Protein AF-A0A972AEM1-F1 (afdb_monomer)

Secondary structure (DSSP, 8-state):
-GGGTS----EEEE-S--TTHHHHHHHHHHHTT-TTSEEEE-TTTT------SSHHHHHTS--S--SGGGSEEHHHHHHHHHHH-SS-EEEEE-S-THHHHHHHHPPP-SS-SS-HHHHHHHHEEEEEEE---SS--SS---HHHHSSHHHHHHHHHHHHH--SEEEEE-HHHHTT----TTPPTT--

pLDDT: mean 92.76, std 8.04, range [49.66, 98.88]

Foldseek 3Di:
DVVVVPDDQQADEALADDFQVVLLVLLVCVVVVRNPHAYAYPNVNPLFPDDDDCSVVSSVDDGPDNGNVVHHHLLVSVLQSLLPDPAADEAEEDAFQLSVLVLQQAADDPRGNDHSQRSCVVRHAEYEYADFAPVDPPPRDDCNCVRDPSRVVSVVSCVVRVDHYYDYDYPVNVVPDDDDPPPDVPPD

Sequence (188 aa):
MRKKGLVNVLGIGINACTELSVPSLHAFLKAEGFPDIEIGIDREGTDFPGKNTYQHRLAAMEVKHKTNDECLDAVKLYRKVLSQADEKVDIAEIGFETILAGLLKSNPDEFSPLSGIELIKQKVNKLWLMAGKWDDLSTGYEYNFSANQRARVAASYVCDKWPTEITYLGFEVGEKVITGGSLLDGDI

Mean predicted aligned error: 4.38 Å

Solvent-accessible surface area (backbone atoms only — not comparable to full-atom values): 10742 Å² total; per-residue (Å²): 95,50,96,74,71,74,45,84,79,76,59,48,70,38,47,67,38,54,87,44,44,47,14,17,50,46,22,50,32,41,76,75,73,44,66,82,55,44,55,14,36,35,80,80,23,54,76,57,93,76,82,92,84,58,41,70,68,35,42,71,44,93,49,92,38,84,40,59,80,72,46,43,49,21,42,59,40,51,48,41,51,47,56,70,44,90,58,65,38,74,46,79,45,80,53,43,35,47,48,58,32,47,30,50,70,32,67,52,54,100,58,36,87,47,36,24,53,57,43,43,53,71,26,41,57,38,38,38,35,46,36,47,38,82,94,54,70,89,77,73,68,26,65,37,37,52,72,37,73,64,21,35,56,15,35,54,48,36,74,74,61,59,77,55,55,73,46,72,46,29,50,79,67,54,73,75,66,81,78,69,93,80,60,61,96,79,79,116

Nearest PDB structures (foldseek):
  3rjt-assembly1_B  TM=3.317E-01  e=2.257E+00  Alicyclobacillus acidocaldarius subsp. acidocaldarius DSM 446
  3txv-assembly1_A  TM=2.590E-01  e=1.110E+00  Sinorhizobium meliloti
  7wju-assembly1_A  TM=3.670E-01  e=1.744E+00  Sulfoacidibacillus thermotolerans
  8j3r-assembly1_A  TM=3.534E-01  e=3.782E+00  Sulfoacidibacillus thermotolerans
  8j12-assembly1_A  TM=2.532E-01  e=9.149E-01  Sulfoacidibacillus thermotolerans

Structure (mmCIF, N/CA/C/O backbone):
data_AF-A0A972AEM1-F1
#
_entry.id   AF-A0A972AEM1-F1
#
loop_
_atom_site.group_PDB
_atom_site.id
_atom_site.type_symbol
_atom_site.label_atom_id
_atom_site.label_alt_id
_atom_site.label_comp_id
_atom_site.label_asym_id
_atom_site.label_entity_id
_atom_site.label_seq_id
_atom_site.pdbx_PDB_ins_code
_atom_site.Cartn_x
_atom_site.Cartn_y
_atom_site.Cartn_z
_atom_site.occupancy
_atom_site.B_iso_or_equiv
_atom_site.auth_seq_id
_atom_site.auth_comp_id
_atom_site.auth_asym_id
_atom_site.auth_atom_id
_atom_site.pdbx_PDB_model_num
ATOM 1 N N . MET A 1 1 ? -13.888 1.114 -12.036 1.00 83.75 1 MET A N 1
ATOM 2 C CA . MET A 1 1 ? -14.690 0.782 -10.834 1.00 83.75 1 MET A CA 1
ATOM 3 C C . MET A 1 1 ? -15.234 2.031 -10.145 1.00 83.75 1 MET A C 1
ATOM 5 O O . MET A 1 1 ? -16.448 2.180 -10.105 1.00 83.75 1 MET A O 1
ATOM 9 N N . ARG A 1 2 ? -14.381 2.970 -9.704 1.00 87.88 2 ARG A N 1
ATOM 10 C CA . ARG A 1 2 ? -14.805 4.195 -8.992 1.00 87.88 2 ARG A CA 1
ATOM 11 C C . ARG A 1 2 ? -15.815 5.075 -9.741 1.00 87.88 2 ARG A C 1
ATOM 13 O O . ARG A 1 2 ? -16.870 5.354 -9.195 1.00 87.88 2 ARG A O 1
ATOM 20 N N . LYS A 1 3 ? -15.567 5.426 -11.015 1.00 86.62 3 LYS A N 1
ATOM 21 C CA . LYS A 1 3 ? -16.526 6.199 -11.850 1.00 86.62 3 LYS A CA 1
ATOM 22 C C . LYS A 1 3 ? -17.903 5.525 -11.995 1.00 86.62 3 LYS A C 1
ATOM 24 O O . LYS A 1 3 ? -18.879 6.193 -12.297 1.00 86.62 3 LYS A O 1
ATOM 29 N N . LYS A 1 4 ? -17.977 4.205 -11.779 1.00 90.56 4 LYS A N 1
ATOM 30 C CA . LYS A 1 4 ? -19.220 3.417 -11.804 1.00 90.56 4 LYS A CA 1
ATOM 31 C C . LYS A 1 4 ? -19.837 3.229 -10.405 1.00 90.56 4 LYS A C 1
ATOM 33 O O . LYS A 1 4 ? -20.773 2.455 -10.276 1.00 90.56 4 LYS A O 1
ATOM 38 N N . GLY A 1 5 ? -19.285 3.862 -9.365 1.00 90.12 5 GLY A N 1
ATOM 39 C CA . GLY A 1 5 ? -19.750 3.739 -7.977 1.00 90.12 5 GLY A CA 1
ATOM 40 C C . GLY A 1 5 ? -19.456 2.391 -7.310 1.00 90.12 5 GLY A C 1
ATOM 41 O O . GLY A 1 5 ? -19.963 2.137 -6.228 1.00 90.12 5 GLY A O 1
ATOM 42 N N . LEU A 1 6 ? -18.650 1.523 -7.934 1.00 91.56 6 LEU A N 1
ATOM 43 C CA . LEU A 1 6 ? -18.430 0.152 -7.448 1.0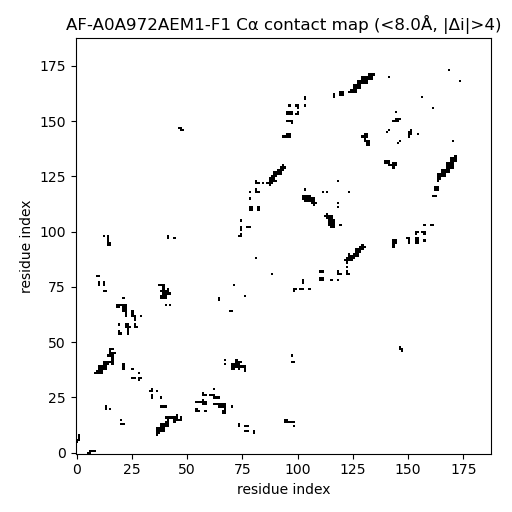0 91.56 6 LEU A CA 1
ATOM 44 C C . LEU A 1 6 ? -17.364 0.050 -6.351 1.00 91.56 6 LEU A C 1
ATOM 46 O O . LEU A 1 6 ? -17.325 -0.937 -5.630 1.00 91.56 6 LEU A O 1
ATOM 50 N N . VAL A 1 7 ? -16.458 1.027 -6.273 1.00 93.12 7 VAL A N 1
ATOM 51 C CA . VAL A 1 7 ? -15.356 1.064 -5.301 1.00 93.12 7 VAL A CA 1
ATOM 52 C C . VAL A 1 7 ? -15.118 2.508 -4.887 1.00 93.12 7 VAL A C 1
ATOM 54 O O . VAL A 1 7 ? -15.028 3.384 -5.751 1.00 93.12 7 VAL A O 1
ATOM 57 N N . ASN A 1 8 ? -14.939 2.736 -3.588 1.00 94.12 8 ASN A N 1
ATOM 58 C CA . ASN A 1 8 ? -14.423 3.985 -3.047 1.00 94.12 8 ASN A CA 1
ATOM 59 C C . ASN A 1 8 ? -12.969 3.785 -2.590 1.00 94.12 8 ASN A C 1
ATOM 61 O O . ASN A 1 8 ? -12.701 3.079 -1.628 1.00 94.12 8 ASN A O 1
ATOM 65 N N . VAL A 1 9 ? -12.028 4.403 -3.301 1.00 96.38 9 VAL A N 1
ATOM 66 C CA . VAL A 1 9 ? -10.611 4.475 -2.906 1.00 96.38 9 VAL A CA 1
ATOM 67 C C . VAL A 1 9 ? -10.462 5.525 -1.808 1.00 96.38 9 VAL A C 1
ATOM 69 O O . VAL A 1 9 ? -10.798 6.689 -2.036 1.00 96.38 9 VAL A O 1
ATOM 72 N N . LEU A 1 10 ? -9.976 5.113 -0.641 1.00 96.81 10 LEU A N 1
ATOM 73 C CA . LEU A 1 10 ? -9.841 5.986 0.529 1.00 96.81 10 LEU A CA 1
ATOM 74 C C . LEU A 1 10 ? -8.470 6.672 0.619 1.00 96.81 10 LEU A C 1
ATOM 76 O O . LEU A 1 10 ? -8.358 7.743 1.201 1.00 96.81 10 LEU A O 1
ATOM 80 N N . GLY A 1 11 ? -7.442 6.080 0.015 1.00 97.75 11 GLY A N 1
ATOM 81 C CA . GLY A 1 11 ? -6.096 6.638 -0.051 1.00 97.75 11 GLY A CA 1
ATOM 82 C C . GLY A 1 11 ? -5.176 5.759 -0.894 1.00 97.75 11 GLY A C 1
ATOM 83 O O . GLY A 1 11 ? -5.537 4.629 -1.231 1.00 97.75 11 GLY A O 1
ATOM 84 N N . ILE A 1 12 ? -4.006 6.287 -1.254 1.00 98.38 12 ILE A N 1
ATOM 85 C CA . ILE A 1 12 ? -2.983 5.579 -2.035 1.00 98.38 12 ILE A CA 1
ATOM 86 C C . ILE A 1 12 ? -1.617 5.761 -1.368 1.00 98.38 12 ILE A C 1
ATOM 88 O O . ILE A 1 12 ? -1.159 6.884 -1.162 1.00 98.38 12 ILE A O 1
ATOM 92 N N . GLY A 1 13 ? -0.962 4.643 -1.049 1.00 98.12 13 GLY A N 1
ATOM 93 C CA . GLY A 1 13 ? 0.419 4.613 -0.569 1.00 98.12 13 GLY A CA 1
ATOM 94 C C . GLY A 1 13 ? 1.404 4.337 -1.705 1.00 98.12 13 GLY A C 1
ATOM 95 O O . GLY A 1 13 ? 1.176 3.435 -2.505 1.00 98.12 13 GLY A O 1
ATOM 96 N N . ILE A 1 14 ? 2.503 5.088 -1.765 1.00 97.06 14 ILE A N 1
ATOM 97 C CA . ILE A 1 14 ? 3.594 4.890 -2.727 1.00 97.06 14 ILE A CA 1
ATOM 98 C C . ILE A 1 14 ? 4.780 4.228 -2.012 1.00 97.06 14 ILE A C 1
ATOM 100 O O . ILE A 1 14 ? 5.366 4.835 -1.115 1.00 97.06 14 ILE A O 1
ATOM 104 N N . ASN A 1 15 ? 5.142 3.006 -2.416 1.00 94.06 15 ASN A N 1
ATOM 105 C CA . ASN A 1 15 ? 6.264 2.228 -1.855 1.00 94.06 15 ASN A CA 1
ATOM 106 C C . ASN A 1 15 ? 7.566 2.310 -2.680 1.00 94.06 15 ASN A C 1
ATOM 108 O O . ASN A 1 15 ? 8.625 1.927 -2.190 1.00 94.06 15 ASN A O 1
ATOM 112 N N . ALA A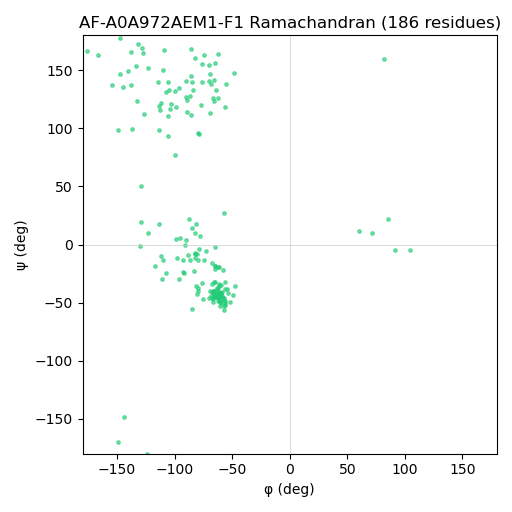 1 16 ? 7.501 2.843 -3.903 1.00 92.44 16 ALA A N 1
ATOM 113 C CA . ALA A 1 16 ? 8.648 3.108 -4.768 1.00 92.44 16 ALA A CA 1
ATOM 114 C C . ALA A 1 16 ? 8.810 4.624 -4.951 1.00 92.44 16 ALA A C 1
ATOM 116 O O . ALA A 1 16 ? 8.101 5.253 -5.737 1.00 92.44 16 ALA A O 1
ATOM 117 N N . CYS A 1 17 ? 9.713 5.216 -4.174 1.00 92.44 17 CYS A N 1
ATOM 118 C CA . CYS A 1 17 ? 9.904 6.657 -4.076 1.00 92.44 17 CYS A CA 1
ATOM 119 C C . CYS A 1 17 ? 10.918 7.169 -5.101 1.00 92.44 17 CYS A C 1
ATOM 121 O O . CYS A 1 17 ? 12.081 6.770 -5.137 1.00 92.44 17 CYS A O 1
ATOM 123 N N . THR A 1 18 ? 10.466 8.133 -5.890 1.00 91.06 18 THR A N 1
ATOM 124 C CA . THR A 1 18 ? 11.249 8.935 -6.834 1.00 91.06 18 THR A CA 1
ATOM 125 C C . THR A 1 18 ? 10.996 10.406 -6.564 1.00 91.06 18 THR A C 1
ATOM 127 O O . THR A 1 18 ? 9.981 10.750 -5.965 1.00 91.06 18 THR A O 1
ATOM 130 N N . GLU A 1 19 ? 11.839 11.290 -7.096 1.00 90.50 19 GLU A N 1
ATOM 131 C CA . GLU A 1 19 ? 11.693 12.746 -6.953 1.00 90.50 19 GLU A CA 1
ATOM 132 C C . GLU A 1 19 ? 10.271 13.271 -7.246 1.00 90.50 19 GLU A C 1
ATOM 134 O O . GLU A 1 19 ? 9.795 14.176 -6.567 1.00 90.50 19 GLU A O 1
ATOM 139 N N . LEU A 1 20 ? 9.567 12.677 -8.219 1.00 91.81 20 LEU A N 1
ATOM 140 C CA . LEU A 1 20 ? 8.277 13.166 -8.724 1.00 91.81 20 LEU A CA 1
ATOM 141 C C . LEU A 1 20 ? 7.096 12.234 -8.427 1.00 91.81 20 LE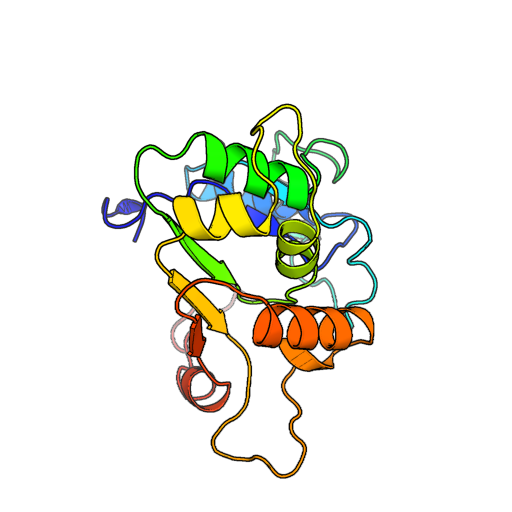U A C 1
ATOM 143 O O . LEU A 1 20 ? 6.042 12.352 -9.056 1.00 91.81 20 LEU A O 1
ATOM 147 N N . SER A 1 21 ? 7.243 11.314 -7.477 1.00 93.19 21 SER A N 1
ATOM 148 C CA . SER A 1 21 ? 6.217 10.319 -7.144 1.00 93.19 21 SER A CA 1
ATOM 149 C C . SER A 1 21 ? 4.870 10.941 -6.760 1.00 93.19 21 SER A C 1
ATOM 151 O O . SER A 1 21 ? 3.857 10.665 -7.402 1.00 93.19 21 SER A O 1
ATOM 153 N N . VAL A 1 22 ? 4.849 11.824 -5.760 1.00 95.31 22 VAL A N 1
ATOM 154 C CA . VAL A 1 22 ? 3.603 12.440 -5.276 1.00 95.31 22 VAL A CA 1
ATOM 155 C C . VAL A 1 22 ? 3.023 13.432 -6.292 1.00 95.31 22 VAL A C 1
ATOM 157 O O . VAL A 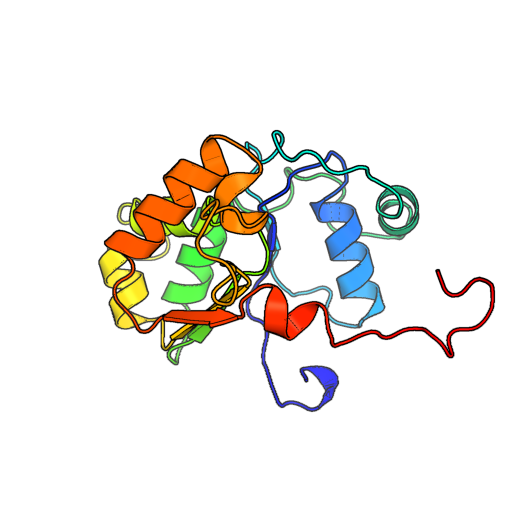1 22 ? 1.828 13.321 -6.582 1.00 95.31 22 VAL A O 1
ATOM 160 N N . PRO A 1 23 ? 3.812 14.347 -6.898 1.00 94.75 23 PRO A N 1
ATOM 161 C CA . PRO A 1 23 ? 3.295 15.244 -7.930 1.00 94.75 23 PRO A CA 1
ATOM 162 C C . PRO A 1 23 ? 2.688 14.497 -9.120 1.00 94.75 23 PRO A C 1
ATOM 164 O O . PRO A 1 23 ? 1.577 14.813 -9.544 1.00 94.75 23 PRO A O 1
ATOM 167 N N . SER A 1 24 ? 3.373 13.472 -9.640 1.00 94.19 24 SER A N 1
ATOM 168 C CA . SER A 1 24 ? 2.885 12.724 -10.806 1.00 94.19 24 SER A CA 1
ATOM 169 C C . SER A 1 24 ? 1.607 11.937 -10.508 1.00 94.19 24 SER A C 1
ATOM 171 O O . SER A 1 24 ? 0.679 11.969 -11.319 1.00 94.19 24 SER A O 1
ATOM 173 N N . LEU A 1 25 ? 1.506 11.300 -9.334 1.00 94.75 25 LEU A N 1
ATOM 174 C CA . LEU A 1 25 ? 0.275 10.628 -8.920 1.00 94.75 25 LEU A CA 1
ATOM 175 C C . LEU A 1 25 ? -0.869 11.631 -8.732 1.00 94.75 25 LEU A C 1
ATOM 177 O O . LEU A 1 25 ? -1.972 11.397 -9.221 1.00 94.75 25 LEU A O 1
ATOM 181 N N . HIS A 1 26 ? -0.621 12.767 -8.076 1.00 95.62 26 HIS A N 1
ATOM 182 C CA . HIS A 1 26 ? -1.651 13.788 -7.891 1.00 95.62 26 HIS A CA 1
ATOM 183 C C . HIS A 1 26 ? -2.134 14.369 -9.232 1.00 95.62 26 HIS A C 1
ATOM 185 O O . HIS A 1 26 ? -3.335 14.573 -9.410 1.00 95.62 26 HIS A O 1
ATOM 191 N N . ALA A 1 27 ? -1.233 14.609 -10.193 1.00 94.69 27 ALA A N 1
ATOM 192 C CA . ALA A 1 27 ? -1.602 15.044 -11.544 1.00 94.69 27 ALA A CA 1
ATOM 193 C C . ALA A 1 27 ? -2.556 14.050 -12.215 1.00 94.69 27 ALA A C 1
ATOM 195 O O . ALA A 1 27 ? -3.602 14.450 -12.731 1.00 94.69 27 ALA A O 1
ATOM 196 N N . PHE A 1 28 ? -2.221 12.758 -12.152 1.00 93.81 28 PHE A N 1
ATOM 197 C CA . PHE A 1 28 ? -3.058 11.689 -12.687 1.00 93.81 28 PHE A CA 1
ATOM 198 C C . PHE A 1 28 ? -4.433 11.649 -12.006 1.00 93.81 28 PHE A C 1
ATOM 200 O O . PHE A 1 28 ? -5.462 11.663 -12.679 1.00 93.81 28 PHE A O 1
ATOM 207 N N . LEU A 1 29 ? -4.470 11.683 -10.672 1.00 94.69 29 LEU A N 1
ATOM 208 C CA . LEU A 1 29 ? -5.721 11.680 -9.912 1.00 94.69 29 LEU A CA 1
ATOM 209 C C . LEU A 1 29 ? -6.602 12.890 -10.242 1.00 94.69 29 LEU A C 1
ATOM 211 O O . LEU A 1 29 ? -7.807 12.731 -10.435 1.00 94.69 29 LEU A O 1
ATOM 215 N N . LYS A 1 30 ? -6.014 14.085 -10.371 1.00 94.31 30 LYS A N 1
ATOM 216 C CA . LYS A 1 30 ? -6.733 15.295 -10.794 1.00 94.31 30 LYS A CA 1
ATOM 217 C C . LYS A 1 30 ? -7.300 15.144 -12.207 1.00 94.31 30 LYS A C 1
ATOM 219 O O . LYS A 1 30 ? -8.472 15.456 -12.406 1.00 94.31 30 LYS A O 1
ATOM 224 N N . ALA A 1 31 ? -6.511 14.643 -13.160 1.00 92.31 31 ALA A N 1
ATOM 225 C CA . ALA A 1 31 ? -6.962 14.407 -14.534 1.00 92.31 31 ALA A CA 1
ATOM 226 C C . ALA A 1 31 ? -8.121 13.394 -14.603 1.00 92.31 31 ALA A C 1
ATOM 228 O O . ALA A 1 31 ? -9.050 13.560 -15.391 1.00 92.31 31 ALA A O 1
ATOM 229 N N . GLU A 1 32 ? -8.120 12.397 -13.717 1.00 92.38 32 GLU A N 1
ATOM 230 C CA . GLU A 1 32 ? -9.193 11.406 -13.603 1.00 92.38 32 GLU A CA 1
ATOM 231 C C . GLU A 1 32 ? -10.443 11.902 -12.851 1.00 92.38 32 GLU A C 1
ATOM 233 O O . GLU A 1 32 ? -11.446 11.181 -12.794 1.00 92.38 32 GLU A O 1
ATOM 238 N N . GLY A 1 33 ? -10.413 13.129 -12.316 1.00 93.44 33 GLY A N 1
ATOM 239 C CA . GLY A 1 33 ? -11.516 13.743 -11.572 1.00 93.44 33 GLY A CA 1
ATOM 240 C C . GLY A 1 33 ? -11.554 13.384 -10.083 1.00 93.44 33 GLY A C 1
ATOM 241 O O . GLY A 1 33 ? -12.610 13.481 -9.462 1.00 93.44 33 GLY A O 1
ATOM 242 N N . PHE A 1 34 ? -10.427 12.959 -9.504 1.00 94.62 34 PHE A N 1
ATOM 243 C CA . PHE A 1 34 ? -10.309 12.522 -8.107 1.00 94.62 34 PHE A CA 1
ATOM 244 C C . PHE A 1 34 ? -9.163 13.208 -7.333 1.00 94.62 34 PHE A C 1
ATOM 246 O O . PHE A 1 34 ? -8.377 12.517 -6.683 1.00 94.62 34 PHE A O 1
ATOM 253 N N . PRO A 1 35 ? -9.048 14.550 -7.361 1.00 94.50 35 PRO A N 1
ATOM 254 C CA . PRO A 1 35 ? -7.925 15.266 -6.743 1.00 94.50 35 PRO A CA 1
ATOM 255 C C . PRO A 1 35 ? -7.859 15.132 -5.212 1.00 94.50 35 PRO A C 1
ATOM 257 O O . PRO A 1 35 ? -6.814 15.387 -4.624 1.00 94.50 35 PRO A O 1
ATOM 260 N N . ASP A 1 36 ? -8.958 14.736 -4.567 1.00 94.38 36 ASP A N 1
ATOM 261 C CA . ASP A 1 36 ? -9.072 14.680 -3.106 1.00 94.38 36 ASP A CA 1
ATOM 262 C C . ASP A 1 36 ? -8.669 13.326 -2.500 1.00 94.38 36 ASP A C 1
ATOM 264 O O . ASP A 1 36 ? -8.730 13.159 -1.283 1.00 94.38 36 ASP A O 1
ATOM 268 N N . ILE A 1 37 ? -8.272 12.342 -3.318 1.00 95.88 37 ILE A N 1
ATOM 269 C CA . ILE A 1 37 ? -7.760 11.068 -2.796 1.00 95.88 37 ILE A CA 1
ATOM 270 C C . ILE A 1 37 ? -6.438 11.330 -2.073 1.00 95.88 37 ILE A C 1
ATOM 272 O O . ILE A 1 37 ? -5.488 11.850 -2.658 1.00 95.88 37 ILE A O 1
ATOM 276 N N . GLU A 1 38 ? -6.377 10.942 -0.800 1.00 96.56 38 GLU A N 1
ATOM 277 C CA . GLU A 1 38 ? -5.190 11.152 0.021 1.00 96.56 38 GLU A CA 1
ATOM 278 C C . GLU A 1 38 ? -4.018 10.289 -0.456 1.00 96.56 38 GLU A C 1
ATOM 280 O O . GLU A 1 38 ? -4.173 9.107 -0.775 1.00 96.56 38 GLU A O 1
ATOM 285 N N . ILE A 1 39 ? -2.828 10.888 -0.477 1.00 98.00 39 ILE A N 1
ATOM 286 C CA . ILE A 1 39 ? -1.581 10.238 -0.879 1.00 98.00 39 ILE A CA 1
ATOM 287 C C . ILE A 1 39 ? -0.654 10.155 0.332 1.00 98.00 39 ILE A C 1
ATOM 289 O O . ILE A 1 39 ? -0.550 11.096 1.125 1.00 98.00 39 ILE A O 1
ATOM 293 N N . GLY A 1 40 ? 0.035 9.028 0.454 1.00 98.31 40 GLY A N 1
ATOM 294 C CA . GLY A 1 40 ? 1.112 8.816 1.405 1.00 98.31 40 GLY A CA 1
ATOM 295 C C . GLY A 1 40 ? 2.296 8.170 0.702 1.00 98.31 40 GLY A C 1
ATOM 296 O O . GLY A 1 40 ? 2.124 7.483 -0.305 1.00 98.31 40 GLY A O 1
ATOM 297 N N . ILE A 1 41 ? 3.502 8.384 1.214 1.00 97.88 41 ILE A N 1
ATOM 298 C CA . ILE A 1 41 ? 4.725 7.867 0.587 1.00 97.88 41 ILE A CA 1
ATOM 299 C C . ILE A 1 41 ? 5.701 7.299 1.618 1.00 97.88 41 ILE A C 1
ATOM 301 O O . ILE A 1 41 ? 5.913 7.895 2.676 1.00 97.88 41 ILE A O 1
ATOM 305 N N . ASP A 1 42 ? 6.301 6.151 1.296 1.00 97.31 42 ASP A N 1
ATOM 306 C CA . ASP A 1 42 ? 7.519 5.657 1.943 1.00 97.31 42 ASP A CA 1
ATOM 307 C C . ASP A 1 42 ? 8.714 6.392 1.326 1.00 97.31 42 ASP A C 1
ATOM 309 O O . ASP A 1 42 ? 9.216 6.016 0.266 1.00 97.31 42 ASP A O 1
ATOM 313 N N . ARG A 1 43 ? 9.169 7.469 1.976 1.00 95.38 43 ARG A N 1
ATOM 314 C CA . ARG A 1 43 ? 10.284 8.294 1.473 1.00 95.38 43 ARG A CA 1
ATOM 315 C C . ARG A 1 43 ? 11.612 7.539 1.429 1.00 95.38 43 ARG A C 1
ATOM 317 O O . ARG A 1 43 ? 12.496 7.934 0.675 1.00 95.38 43 ARG A O 1
ATOM 324 N N . GLU A 1 44 ? 11.746 6.460 2.196 1.00 94.25 44 GLU A N 1
ATOM 325 C CA . GLU A 1 44 ? 12.936 5.608 2.196 1.00 94.25 44 GLU A CA 1
ATOM 326 C C . GLU A 1 44 ? 12.912 4.580 1.050 1.00 94.25 44 GLU A C 1
ATOM 328 O O . GLU A 1 44 ? 13.947 3.992 0.745 1.00 94.25 44 GLU A O 1
ATOM 333 N N . GLY A 1 45 ? 11.762 4.412 0.375 1.00 92.94 45 GLY A N 1
ATOM 334 C CA . GLY A 1 45 ? 11.470 3.587 -0.814 1.00 92.94 45 GLY A CA 1
ATOM 335 C C . GLY A 1 45 ? 12.296 3.842 -2.077 1.00 92.94 45 GLY A C 1
ATOM 336 O O . GLY A 1 45 ? 11.788 3.646 -3.174 1.00 92.94 45 GLY A O 1
ATOM 337 N N . THR A 1 46 ? 13.528 4.327 -1.964 1.00 91.75 46 THR A N 1
ATOM 338 C CA . THR A 1 46 ? 14.369 4.765 -3.094 1.00 91.75 46 THR A CA 1
ATOM 339 C C . THR A 1 46 ? 15.210 3.645 -3.710 1.00 91.75 46 THR A C 1
ATOM 341 O O . THR A 1 46 ? 15.797 3.826 -4.772 1.00 91.75 46 THR A O 1
ATOM 344 N N . ASP A 1 47 ? 15.253 2.471 -3.078 1.00 87.31 47 ASP A N 1
ATOM 345 C CA . ASP A 1 47 ? 16.060 1.315 -3.474 1.00 87.31 47 ASP A CA 1
ATOM 346 C C . ASP A 1 47 ? 15.366 0.391 -4.492 1.00 87.31 47 ASP A C 1
ATOM 348 O O . ASP A 1 47 ? 15.707 -0.791 -4.614 1.00 87.31 47 ASP A O 1
ATOM 352 N N . PHE A 1 48 ? 14.381 0.907 -5.232 1.00 83.00 48 PHE A N 1
ATOM 353 C CA . PHE A 1 48 ? 13.714 0.151 -6.287 1.00 83.00 48 PHE A CA 1
ATOM 354 C C . PHE A 1 48 ? 14.488 0.239 -7.620 1.00 83.00 48 PHE A C 1
ATOM 356 O O . PHE A 1 48 ? 14.977 1.306 -7.988 1.00 83.00 48 PHE A O 1
ATOM 363 N N . PRO A 1 49 ? 14.593 -0.856 -8.392 1.00 70.50 49 PRO A N 1
ATOM 364 C CA . PRO A 1 49 ? 15.468 -0.923 -9.570 1.00 70.50 49 PRO A CA 1
ATOM 365 C C . PRO A 1 49 ? 14.871 -0.321 -10.863 1.00 70.50 49 PRO A C 1
ATOM 367 O O . PRO A 1 49 ? 15.422 -0.519 -11.948 1.00 70.50 49 PRO A O 1
ATOM 370 N N . GLY A 1 50 ? 13.734 0.378 -10.788 1.00 70.19 50 GLY A N 1
ATOM 371 C CA . GLY A 1 50 ? 12.988 0.857 -11.957 1.00 70.19 50 GLY A CA 1
ATOM 372 C C . GLY A 1 50 ? 13.523 2.163 -12.561 1.00 70.19 50 GLY A C 1
ATOM 373 O O . GLY A 1 50 ? 14.234 2.931 -11.918 1.00 70.19 50 GLY A O 1
ATOM 374 N N . LYS A 1 51 ? 13.157 2.432 -13.822 1.00 67.25 51 LYS A N 1
ATOM 375 C CA . LYS A 1 51 ? 13.473 3.688 -14.528 1.00 67.25 51 LYS A CA 1
ATOM 376 C C . LYS A 1 51 ? 12.231 4.569 -14.648 1.00 67.25 51 LYS A C 1
ATOM 378 O O . LYS A 1 51 ? 11.158 4.082 -14.989 1.00 67.25 5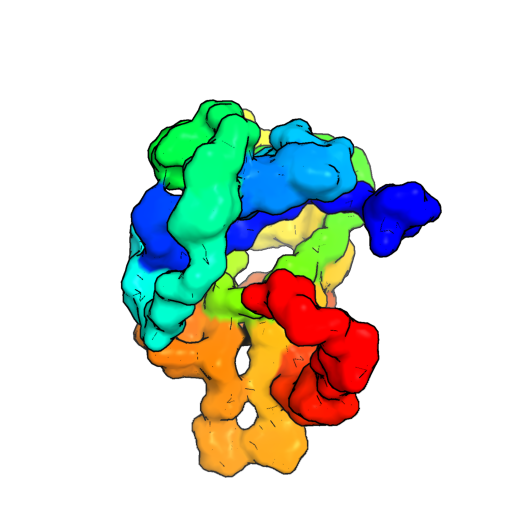1 LYS A O 1
ATOM 383 N N . ASN A 1 52 ? 12.402 5.875 -14.465 1.00 67.38 52 ASN A N 1
ATOM 384 C CA . ASN A 1 52 ? 11.321 6.854 -14.583 1.00 67.38 52 ASN A CA 1
ATOM 385 C C . ASN A 1 52 ? 11.148 7.286 -16.038 1.00 67.38 52 ASN A C 1
ATOM 387 O O . ASN A 1 52 ? 12.009 7.975 -16.579 1.00 67.38 52 ASN A O 1
ATOM 391 N N . THR A 1 53 ? 10.039 6.909 -16.675 1.00 70.50 53 THR A N 1
ATOM 392 C CA . THR A 1 53 ? 9.788 7.260 -18.086 1.00 70.50 53 THR A CA 1
ATOM 393 C C . THR A 1 53 ? 8.651 8.264 -18.276 1.00 70.50 53 THR A C 1
ATOM 395 O O . THR A 1 53 ? 8.717 9.076 -19.194 1.00 70.50 53 THR A O 1
ATOM 398 N N . TYR A 1 54 ? 7.647 8.284 -17.392 1.00 77.00 54 TYR A N 1
ATOM 399 C CA . TYR A 1 54 ? 6.433 9.101 -17.573 1.00 77.00 54 TYR A CA 1
ATOM 400 C C . TYR A 1 54 ? 6.210 10.180 -16.501 1.00 77.00 54 TYR A C 1
ATOM 402 O O . TYR A 1 54 ? 5.483 11.146 -16.738 1.00 77.00 54 TYR A O 1
ATOM 410 N N . GLN A 1 55 ? 6.851 10.070 -15.333 1.00 82.44 55 GLN A N 1
ATOM 411 C CA . GLN A 1 55 ? 6.574 10.952 -14.191 1.00 82.44 55 GLN A CA 1
ATOM 412 C C . GLN A 1 55 ? 6.859 12.431 -14.480 1.00 82.44 55 GLN A C 1
ATOM 414 O O . GLN A 1 55 ? 6.094 13.282 -14.043 1.00 82.44 55 GLN A O 1
ATOM 419 N N . HIS A 1 56 ? 7.898 12.745 -15.264 1.00 83.25 56 HIS A N 1
ATOM 420 C CA . HIS A 1 56 ? 8.213 14.128 -15.642 1.00 83.25 56 HIS A CA 1
ATOM 421 C C . HIS A 1 56 ? 7.095 14.791 -16.459 1.00 83.25 56 HIS A C 1
ATOM 423 O O . HIS A 1 56 ? 6.816 15.969 -16.256 1.00 83.25 56 HIS A O 1
ATOM 429 N N . ARG A 1 57 ? 6.430 14.044 -17.355 1.00 85.12 57 ARG A N 1
ATOM 430 C CA . ARG A 1 57 ? 5.313 14.575 -18.157 1.00 85.12 57 ARG A CA 1
ATOM 431 C C . ARG A 1 57 ? 4.103 14.877 -17.276 1.00 85.12 57 ARG A C 1
ATOM 433 O O . ARG A 1 57 ? 3.515 15.945 -17.398 1.00 85.12 57 ARG A O 1
ATOM 440 N N . LEU A 1 58 ? 3.769 13.963 -16.365 1.00 84.06 58 LEU A N 1
ATOM 441 C CA . LEU A 1 58 ? 2.654 14.142 -15.432 1.00 84.06 58 LEU A CA 1
ATOM 442 C C . LEU A 1 58 ? 2.921 15.266 -14.426 1.00 84.06 58 LEU A C 1
ATOM 444 O O . LEU A 1 58 ? 2.068 16.119 -14.215 1.00 84.06 58 LEU A O 1
ATOM 448 N N . ALA A 1 59 ? 4.115 15.309 -13.835 1.00 82.56 59 ALA A N 1
ATOM 449 C CA . ALA A 1 59 ? 4.471 16.311 -12.833 1.00 82.56 59 ALA A CA 1
ATOM 450 C C . ALA A 1 59 ? 4.578 17.741 -13.397 1.00 82.56 59 ALA A C 1
ATOM 452 O O . ALA A 1 59 ? 4.555 18.694 -12.626 1.00 82.56 59 ALA A O 1
ATOM 453 N N . ALA A 1 60 ? 4.674 17.905 -14.722 1.00 85.75 60 ALA A N 1
ATOM 454 C CA . ALA A 1 60 ? 4.608 19.212 -15.377 1.00 85.75 60 ALA A CA 1
ATOM 455 C C . ALA A 1 60 ? 3.180 19.797 -15.433 1.00 85.75 60 ALA A C 1
ATOM 457 O O . ALA A 1 60 ? 3.012 20.976 -15.744 1.00 85.75 60 ALA A O 1
ATOM 458 N N . MET A 1 61 ? 2.149 18.992 -15.153 1.00 85.94 61 MET A N 1
ATOM 459 C CA . MET A 1 61 ? 0.761 19.452 -15.072 1.00 85.94 61 MET A CA 1
ATOM 460 C C . MET A 1 61 ? 0.510 20.234 -13.774 1.00 85.94 61 MET A C 1
ATOM 462 O O . MET A 1 61 ? 1.259 20.142 -12.804 1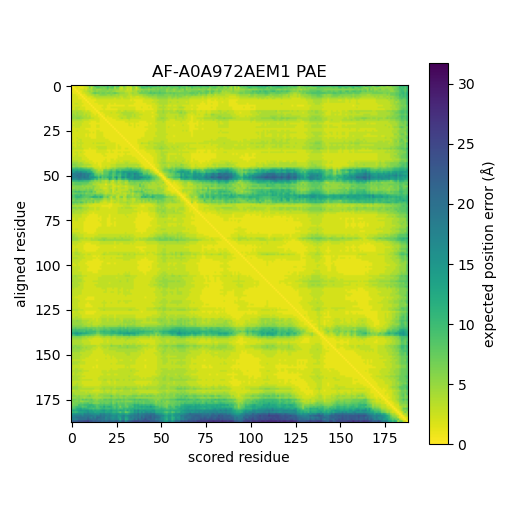.00 85.94 61 MET A O 1
ATOM 466 N N . GLU A 1 62 ? -0.581 21.001 -13.722 1.00 85.94 62 GLU A N 1
ATOM 467 C CA . GLU A 1 62 ? -0.936 21.756 -12.519 1.00 85.94 62 GLU A CA 1
ATOM 468 C C . GLU A 1 62 ? -1.365 20.821 -11.377 1.00 85.94 62 GLU A C 1
ATOM 470 O O . GLU A 1 62 ? -2.441 20.210 -11.415 1.00 85.94 62 GLU A O 1
ATOM 475 N N . VAL A 1 63 ? -0.558 20.786 -10.320 1.00 85.12 63 VAL A N 1
ATOM 476 C CA . VAL A 1 63 ? -0.735 19.929 -9.145 1.00 85.12 63 VAL A CA 1
ATOM 477 C C . VAL A 1 63 ? -0.815 20.735 -7.852 1.00 85.12 63 VAL A C 1
ATOM 479 O O . VAL A 1 63 ? -0.238 21.814 -7.735 1.00 85.12 63 VAL A O 1
ATOM 482 N N . LYS A 1 64 ? -1.528 20.184 -6.863 1.00 84.38 64 LYS A N 1
ATOM 483 C CA . LYS A 1 64 ? -1.569 20.701 -5.491 1.00 84.38 64 LYS A CA 1
ATOM 484 C C . LYS A 1 64 ? -0.274 20.364 -4.757 1.00 84.38 64 LYS A C 1
ATOM 486 O O . LYS A 1 64 ? 0.299 21.245 -4.133 1.00 84.38 64 LYS A O 1
ATOM 491 N N . HIS A 1 65 ? 0.162 19.107 -4.866 1.00 83.56 65 HIS A N 1
ATOM 492 C CA . HIS A 1 65 ? 1.405 18.616 -4.279 1.00 83.56 65 HIS A CA 1
ATOM 493 C C . HIS A 1 65 ? 2.563 18.808 -5.258 1.00 83.56 65 HIS A C 1
ATOM 495 O O . HIS A 1 65 ? 2.585 18.185 -6.319 1.00 83.56 65 HIS A O 1
ATOM 501 N N . LYS A 1 66 ? 3.513 19.673 -4.908 1.00 87.06 66 LYS A N 1
ATOM 502 C CA . LYS A 1 66 ? 4.687 20.017 -5.722 1.00 87.06 66 LYS A CA 1
ATOM 503 C C . LYS A 1 66 ? 5.903 19.161 -5.398 1.00 87.06 66 LYS A C 1
ATOM 505 O O . LYS A 1 66 ? 6.771 19.003 -6.250 1.00 87.06 66 LYS A O 1
ATOM 510 N N . THR A 1 67 ? 5.961 18.601 -4.192 1.00 92.06 67 THR A N 1
ATOM 511 C CA . THR A 1 67 ? 7.050 17.727 -3.743 1.00 92.06 67 THR A CA 1
ATOM 512 C C . THR A 1 67 ? 6.497 16.536 -2.962 1.00 92.06 67 THR A C 1
ATOM 514 O O . THR A 1 67 ? 5.343 16.535 -2.525 1.00 92.06 67 THR A O 1
ATOM 517 N N . ASN A 1 68 ? 7.333 15.519 -2.748 1.00 93.38 68 ASN A N 1
ATOM 518 C CA . ASN A 1 68 ? 6.972 14.370 -1.914 1.00 93.38 68 ASN A CA 1
ATOM 519 C C . ASN A 1 68 ? 6.755 14.731 -0.433 1.00 93.38 68 ASN A C 1
ATOM 521 O O . ASN A 1 68 ? 6.112 13.978 0.298 1.00 93.38 68 ASN A O 1
ATOM 525 N N . ASP A 1 69 ? 7.254 15.879 0.024 1.00 94.00 69 ASP A N 1
ATOM 526 C CA . ASP A 1 69 ? 7.139 16.316 1.421 1.00 94.00 69 ASP A CA 1
ATOM 527 C C . ASP A 1 69 ? 5.775 16.919 1.753 1.00 94.00 69 ASP A C 1
ATOM 529 O O . ASP A 1 69 ? 5.405 17.024 2.918 1.00 94.00 69 ASP A O 1
ATOM 533 N N . GLU A 1 70 ? 4.976 17.238 0.737 1.00 94.31 70 GLU A N 1
ATOM 534 C CA . GLU A 1 70 ? 3.649 17.830 0.905 1.00 94.31 70 GLU A CA 1
ATOM 535 C C . GLU A 1 70 ? 2.538 16.786 1.133 1.00 94.31 70 GLU A C 1
ATOM 537 O O . GLU A 1 70 ? 1.356 17.114 1.031 1.00 94.31 70 GLU A O 1
ATOM 542 N N . CYS A 1 71 ? 2.888 15.532 1.438 1.00 95.00 71 CYS A N 1
ATOM 543 C CA . CYS A 1 71 ? 1.944 14.458 1.756 1.00 95.00 71 CYS A CA 1
ATOM 544 C C . CYS A 1 71 ? 2.344 13.686 3.026 1.00 95.00 71 CYS A C 1
ATOM 546 O O . CYS A 1 71 ? 3.421 13.892 3.593 1.00 95.00 71 CYS A O 1
ATOM 548 N N . LEU A 1 72 ? 1.476 12.789 3.494 1.00 96.62 72 LEU A N 1
ATOM 549 C CA . LEU A 1 72 ? 1.751 12.006 4.696 1.00 96.62 72 LEU A CA 1
ATOM 550 C C . LEU A 1 72 ? 2.863 10.974 4.460 1.00 96.62 72 LEU A C 1
ATOM 552 O O . LEU A 1 72 ? 3.093 10.492 3.353 1.00 96.62 72 LEU A O 1
ATOM 556 N N . ASP A 1 73 ? 3.540 10.594 5.539 1.00 98.12 73 ASP A N 1
ATOM 557 C CA . ASP A 1 73 ? 4.166 9.275 5.586 1.00 98.12 73 ASP A CA 1
ATOM 558 C C . ASP A 1 73 ? 3.106 8.191 5.307 1.00 98.12 73 ASP A C 1
ATOM 560 O O . ASP A 1 73 ? 1.972 8.284 5.789 1.00 98.12 73 ASP A O 1
ATOM 564 N N . ALA A 1 74 ? 3.451 7.181 4.509 1.00 98.31 74 ALA A N 1
ATOM 565 C CA . ALA A 1 74 ? 2.476 6.177 4.100 1.00 98.31 74 ALA A CA 1
ATOM 566 C C . ALA A 1 74 ? 1.924 5.359 5.278 1.00 98.31 74 ALA A C 1
ATOM 568 O O . ALA A 1 74 ? 0.726 5.082 5.302 1.00 98.31 74 ALA A O 1
ATOM 569 N N . VAL A 1 75 ? 2.733 5.022 6.289 1.00 98.69 75 VAL A N 1
ATOM 570 C CA . VAL A 1 75 ? 2.228 4.306 7.474 1.00 98.69 75 VAL A CA 1
ATOM 571 C C . VAL A 1 75 ? 1.220 5.180 8.217 1.00 98.69 75 VAL A C 1
ATOM 573 O O . VAL A 1 75 ? 0.141 4.698 8.570 1.00 98.69 75 VAL A O 1
ATOM 576 N N . LYS A 1 76 ? 1.510 6.479 8.378 1.00 98.62 76 LYS A N 1
ATOM 577 C CA . LYS A 1 76 ? 0.548 7.438 8.950 1.00 98.62 76 LYS A CA 1
ATOM 578 C C . LYS A 1 76 ? -0.742 7.541 8.135 1.00 98.62 76 LYS A C 1
ATOM 580 O O . LYS A 1 76 ? -1.818 7.563 8.731 1.00 98.62 76 LYS A O 1
ATOM 585 N N . LEU A 1 77 ? -0.656 7.566 6.800 1.00 98.69 77 LEU A N 1
ATOM 586 C CA . LEU A 1 77 ? -1.842 7.553 5.936 1.00 98.69 77 LEU A CA 1
ATOM 587 C C . LEU A 1 77 ? -2.707 6.320 6.220 1.00 98.69 77 LEU A C 1
ATOM 589 O O . LEU A 1 77 ? -3.900 6.462 6.478 1.00 98.69 77 LEU A O 1
ATOM 593 N N . TYR A 1 78 ? -2.119 5.120 6.194 1.00 98.69 78 TYR A N 1
ATOM 594 C CA . TYR A 1 78 ? -2.866 3.884 6.433 1.00 98.69 78 TYR A CA 1
ATOM 595 C C . TYR A 1 78 ? -3.515 3.878 7.818 1.00 98.69 78 TYR A C 1
ATOM 597 O O . TYR A 1 78 ? -4.686 3.523 7.941 1.00 98.69 78 TYR A O 1
ATOM 605 N N . ARG A 1 79 ? -2.797 4.317 8.860 1.00 98.81 79 ARG A N 1
ATOM 606 C CA . ARG A 1 79 ? -3.358 4.409 10.215 1.00 98.81 79 ARG A CA 1
ATOM 607 C C . ARG A 1 79 ? -4.550 5.362 10.287 1.00 98.81 79 ARG A C 1
ATOM 609 O O . ARG A 1 79 ? -5.581 4.978 10.838 1.00 98.81 79 ARG A O 1
ATOM 616 N N . LYS A 1 80 ? -4.441 6.547 9.677 1.00 98.75 80 LYS A N 1
ATOM 617 C CA . LYS A 1 80 ? -5.529 7.532 9.580 1.00 98.75 80 LYS A CA 1
ATOM 618 C C . LYS A 1 80 ? -6.744 6.984 8.834 1.00 98.75 80 LYS A C 1
ATOM 620 O O . LYS A 1 80 ? -7.856 7.032 9.352 1.00 98.75 80 LYS A O 1
ATOM 625 N N . VAL A 1 81 ? -6.537 6.454 7.630 1.00 98.31 81 VAL A N 1
ATOM 626 C CA . VAL A 1 81 ? -7.623 5.952 6.775 1.00 98.31 81 VAL A CA 1
ATOM 627 C C . VAL A 1 81 ? -8.348 4.788 7.448 1.00 98.31 81 VAL A C 1
ATOM 629 O O . VAL A 1 81 ? -9.576 4.773 7.493 1.00 98.31 81 VAL A O 1
ATOM 632 N N . LEU A 1 82 ? -7.608 3.834 8.019 1.00 98.56 82 LEU A N 1
ATOM 633 C CA . LEU A 1 82 ? -8.203 2.687 8.702 1.00 98.56 82 LEU A CA 1
ATOM 634 C C . LEU A 1 82 ? -8.955 3.095 9.970 1.00 98.56 82 LEU A C 1
ATOM 636 O O . LEU A 1 82 ? -10.024 2.548 10.242 1.00 98.56 82 LEU A O 1
ATOM 640 N N . SER A 1 83 ? -8.430 4.040 10.756 1.00 98.50 83 SER A N 1
ATOM 641 C CA . SER A 1 83 ? -9.102 4.455 11.990 1.00 98.50 83 SER A CA 1
ATOM 642 C C . SER A 1 83 ? -10.425 5.175 11.722 1.00 98.50 83 SER A C 1
ATOM 644 O O . SER A 1 83 ? -11.379 4.977 12.476 1.00 98.50 83 SER A O 1
ATOM 646 N N . GLN A 1 84 ? -10.496 5.933 10.625 1.00 97.81 84 GLN A N 1
ATOM 647 C CA . GLN A 1 84 ? -11.669 6.706 10.212 1.00 97.81 84 GLN A CA 1
ATOM 648 C C . GLN A 1 84 ? -12.679 5.910 9.374 1.00 97.81 84 GLN A C 1
ATOM 650 O O . GLN A 1 84 ? -13.797 6.377 9.191 1.00 97.81 84 GLN A O 1
ATOM 655 N N . ALA A 1 85 ? -12.318 4.729 8.866 1.00 97.31 85 ALA A N 1
ATOM 656 C CA . ALA A 1 85 ? -13.227 3.915 8.066 1.00 97.31 85 ALA A CA 1
ATOM 657 C C . ALA A 1 85 ? -14.409 3.397 8.907 1.00 97.31 85 ALA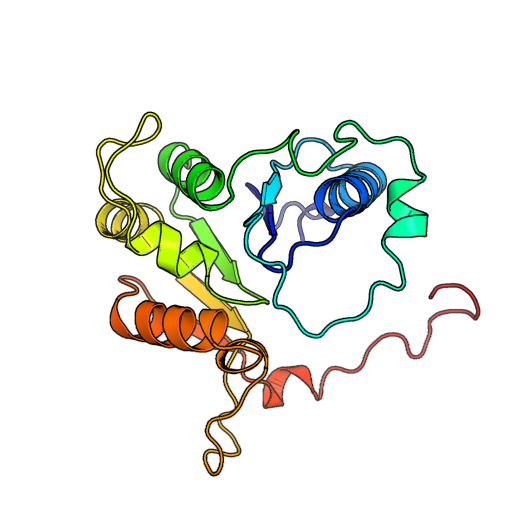 A C 1
ATOM 659 O O . ALA A 1 85 ? -14.205 2.753 9.944 1.00 97.31 85 ALA A O 1
ATOM 660 N N . ASP A 1 86 ? -15.636 3.646 8.442 1.00 94.94 86 ASP A N 1
ATOM 661 C CA . ASP A 1 86 ? -16.867 3.171 9.090 1.00 94.94 86 ASP A CA 1
ATOM 662 C C . ASP A 1 86 ? -17.024 1.648 8.973 1.00 94.94 86 ASP A C 1
ATOM 664 O O . ASP A 1 86 ? -17.387 0.966 9.933 1.00 94.94 86 ASP A O 1
ATOM 668 N N . GLU A 1 87 ? -16.685 1.106 7.804 1.00 95.88 87 GLU A N 1
ATOM 669 C CA . GLU A 1 87 ? -16.724 -0.322 7.496 1.00 95.88 87 GLU A CA 1
ATOM 670 C C . GLU A 1 87 ? -15.311 -0.899 7.371 1.00 95.88 87 GLU A C 1
ATOM 672 O O . GLU A 1 87 ? -14.315 -0.173 7.288 1.00 95.88 87 GLU A O 1
ATOM 677 N N . LYS A 1 88 ? -15.210 -2.233 7.354 1.00 98.06 88 LYS A N 1
ATOM 678 C CA . LYS A 1 88 ? -13.938 -2.876 7.032 1.00 98.06 88 LYS A CA 1
ATOM 679 C C . LYS A 1 88 ? -13.557 -2.591 5.581 1.00 98.06 88 LYS A C 1
ATOM 681 O O . LYS A 1 88 ? -14.406 -2.622 4.696 1.00 98.06 88 LYS A O 1
ATOM 686 N N . VAL A 1 89 ? -12.269 -2.381 5.343 1.00 98.12 89 VAL A N 1
ATOM 687 C CA . VAL A 1 89 ? -11.726 -2.048 4.025 1.00 98.12 89 VAL A CA 1
ATOM 688 C C . VAL A 1 89 ? -10.912 -3.201 3.458 1.00 98.12 89 VAL A C 1
ATOM 690 O O . VAL A 1 89 ? -10.279 -3.958 4.197 1.00 98.12 89 VAL A O 1
ATOM 693 N N . ASP A 1 90 ? -10.887 -3.298 2.137 1.00 98.44 90 ASP A N 1
ATOM 694 C CA . ASP A 1 90 ? -9.926 -4.134 1.429 1.00 98.44 90 ASP A CA 1
ATOM 695 C C . ASP A 1 90 ? -8.672 -3.315 1.111 1.00 98.44 90 ASP A C 1
ATOM 697 O O . ASP A 1 90 ? -8.758 -2.140 0.746 1.00 98.44 90 ASP A O 1
ATOM 701 N N . ILE A 1 91 ? -7.507 -3.947 1.233 1.00 98.62 91 ILE A N 1
ATOM 702 C CA . ILE A 1 91 ? -6.223 -3.375 0.820 1.00 98.62 91 ILE A CA 1
ATOM 703 C C . ILE A 1 91 ? -5.777 -4.100 -0.443 1.00 98.62 91 ILE A C 1
ATOM 705 O O . ILE A 1 91 ? -5.782 -5.328 -0.480 1.00 98.62 91 ILE A O 1
ATOM 709 N N . ALA A 1 92 ? -5.390 -3.342 -1.467 1.00 98.31 92 ALA A N 1
ATOM 710 C CA . ALA A 1 92 ? -4.764 -3.872 -2.669 1.00 98.31 92 ALA A CA 1
ATOM 711 C C . ALA A 1 92 ? -3.313 -3.391 -2.727 1.00 98.31 92 ALA A C 1
ATOM 713 O O . ALA A 1 92 ? -3.065 -2.191 -2.838 1.00 98.31 92 ALA A O 1
ATOM 714 N N . GLU A 1 93 ? -2.379 -4.330 -2.650 1.00 98.12 93 GLU A N 1
ATOM 715 C CA . GLU A 1 93 ? -0.944 -4.086 -2.719 1.00 98.12 93 GLU A CA 1
ATOM 716 C C . GLU A 1 93 ? -0.405 -4.671 -4.026 1.00 98.12 93 GLU A C 1
ATOM 718 O O . GLU A 1 93 ? -0.585 -5.854 -4.328 1.00 98.12 93 GLU A O 1
ATOM 723 N N . ILE A 1 94 ? 0.199 -3.799 -4.831 1.00 95.81 94 ILE A N 1
ATOM 724 C CA . ILE A 1 94 ? 0.711 -4.107 -6.174 1.00 95.81 94 ILE A CA 1
ATOM 725 C C . ILE A 1 94 ? 2.169 -3.657 -6.343 1.00 95.81 94 ILE A C 1
ATOM 727 O O . ILE A 1 94 ? 2.639 -3.480 -7.466 1.00 95.81 94 ILE A O 1
ATOM 731 N N . GLY A 1 95 ? 2.868 -3.441 -5.230 1.00 94.75 95 GLY A N 1
ATOM 732 C CA . GLY A 1 95 ? 4.296 -3.164 -5.170 1.00 94.75 95 GLY A CA 1
ATOM 733 C C . GLY A 1 95 ? 4.914 -3.814 -3.932 1.00 94.75 95 GLY A C 1
ATOM 734 O O . GLY A 1 95 ? 4.470 -4.867 -3.485 1.00 94.75 95 GLY A O 1
ATOM 735 N N . PHE A 1 96 ? 5.946 -3.182 -3.374 1.00 96.50 96 PHE A N 1
ATOM 736 C CA . PHE A 1 96 ? 6.657 -3.710 -2.208 1.00 96.50 96 PHE A CA 1
ATOM 737 C C . PHE A 1 96 ? 5.878 -3.506 -0.905 1.00 96.50 96 PHE A C 1
ATOM 739 O O . PHE A 1 96 ? 5.367 -2.422 -0.616 1.00 96.50 96 PHE A O 1
ATOM 746 N N . GLU A 1 97 ? 5.901 -4.507 -0.032 1.00 97.44 97 GLU A N 1
ATOM 747 C CA . GLU A 1 97 ? 5.113 -4.533 1.201 1.00 97.44 97 GLU A CA 1
ATOM 748 C C . GLU A 1 97 ? 5.750 -3.740 2.360 1.00 97.44 97 GLU A C 1
ATOM 750 O O . GLU A 1 97 ? 5.391 -3.933 3.525 1.00 97.44 97 GLU A O 1
ATOM 755 N N . THR A 1 98 ? 6.705 -2.842 2.084 1.00 97.88 98 THR A N 1
ATOM 756 C CA . THR A 1 98 ? 7.435 -2.075 3.115 1.00 97.88 98 THR A CA 1
ATOM 757 C C . THR A 1 98 ? 6.494 -1.242 3.980 1.00 97.88 98 THR A C 1
ATOM 759 O O . THR A 1 98 ? 6.622 -1.244 5.207 1.00 97.88 98 THR A O 1
ATOM 762 N N . ILE A 1 99 ? 5.491 -0.613 3.361 1.00 98.56 99 ILE A N 1
ATOM 763 C CA . ILE A 1 99 ? 4.455 0.159 4.056 1.00 98.56 99 ILE A CA 1
ATOM 764 C C . ILE A 1 99 ? 3.601 -0.758 4.935 1.00 98.56 99 ILE A C 1
ATOM 766 O O . ILE A 1 99 ? 3.357 -0.430 6.093 1.00 98.56 99 ILE A O 1
ATOM 770 N N . LEU A 1 100 ? 3.179 -1.921 4.427 1.00 98.81 100 LEU A N 1
ATOM 771 C CA . LEU A 1 100 ? 2.359 -2.872 5.187 1.00 98.81 100 LEU A CA 1
ATOM 772 C C . LEU A 1 100 ? 3.125 -3.463 6.376 1.00 98.81 100 LEU A C 1
ATOM 774 O O . LEU A 1 100 ? 2.578 -3.582 7.473 1.00 98.81 100 LEU A O 1
ATOM 778 N N . ALA A 1 101 ? 4.411 -3.769 6.197 1.00 98.75 101 ALA A N 1
ATOM 779 C CA . ALA A 1 101 ? 5.285 -4.189 7.286 1.00 98.75 101 ALA A CA 1
ATOM 780 C C . ALA A 1 101 ? 5.474 -3.069 8.323 1.00 98.75 101 ALA A C 1
ATOM 782 O O . ALA A 1 101 ? 5.479 -3.343 9.525 1.00 98.75 101 ALA A O 1
ATOM 783 N N . GLY A 1 102 ? 5.603 -1.816 7.877 1.00 98.75 102 GLY A N 1
ATOM 784 C CA . GLY A 1 102 ? 5.631 -0.639 8.746 1.00 98.75 102 GLY A CA 1
ATOM 785 C C . GLY A 1 102 ? 4.325 -0.458 9.523 1.00 98.75 102 GLY A C 1
ATOM 786 O O . GLY A 1 102 ? 4.355 -0.242 10.733 1.00 98.75 102 GLY A O 1
ATOM 787 N N . LEU A 1 103 ? 3.180 -0.646 8.861 1.00 98.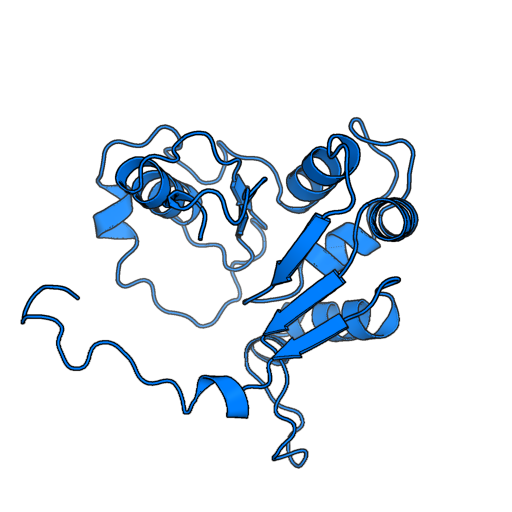81 103 LEU A N 1
ATOM 788 C CA . LEU A 1 103 ? 1.862 -0.610 9.485 1.00 98.81 103 LEU A CA 1
ATOM 789 C C . LEU A 1 103 ? 1.736 -1.687 10.558 1.00 98.81 103 LEU A C 1
ATOM 791 O O . LEU A 1 103 ? 1.387 -1.345 11.680 1.00 98.81 103 LEU A O 1
ATOM 795 N N . LEU A 1 104 ? 2.085 -2.944 10.273 1.00 98.88 104 LEU A N 1
ATOM 796 C CA . LEU A 1 104 ? 2.075 -4.027 11.265 1.00 98.88 104 LEU A CA 1
ATOM 797 C C . LEU A 1 104 ? 2.940 -3.706 12.498 1.00 98.88 104 LEU A C 1
ATOM 799 O O . LEU A 1 104 ? 2.543 -4.015 13.619 1.00 98.88 104 LEU A O 1
ATOM 803 N N . LYS A 1 105 ? 4.097 -3.061 12.301 1.00 98.81 105 LYS A N 1
ATOM 804 C CA . LYS A 1 105 ? 5.031 -2.673 13.376 1.00 98.81 105 LYS A CA 1
ATOM 805 C C . LYS A 1 105 ? 4.635 -1.389 14.108 1.00 98.81 105 LYS A C 1
ATOM 807 O O . LYS A 1 105 ? 5.283 -1.035 15.092 1.00 98.81 105 LYS A O 1
ATOM 812 N N . SER A 1 106 ? 3.628 -0.667 13.624 1.00 98.81 106 SER A N 1
ATOM 813 C CA . SER A 1 106 ? 3.272 0.638 14.172 1.00 98.81 106 SER A CA 1
ATOM 814 C C . SER A 1 106 ? 2.654 0.533 15.569 1.00 98.81 106 SER A C 1
ATOM 816 O O . SER A 1 106 ? 1.849 -0.354 15.864 1.00 98.81 106 SER A O 1
ATOM 818 N N . ASN A 1 107 ? 3.023 1.482 16.424 1.00 98.62 107 ASN A N 1
ATOM 819 C CA . ASN A 1 107 ? 2.429 1.681 17.743 1.00 98.62 107 ASN A CA 1
ATOM 820 C C . ASN A 1 107 ? 1.170 2.562 17.643 1.00 98.62 107 ASN A C 1
ATOM 822 O O . ASN A 1 107 ? 0.949 3.172 16.595 1.00 98.62 107 ASN A O 1
ATOM 826 N N . PRO A 1 108 ? 0.360 2.654 18.715 1.00 98.75 108 PRO A N 1
ATOM 827 C CA . PRO A 1 108 ? -0.682 3.672 18.837 1.00 98.75 108 PRO A CA 1
ATOM 828 C C . PRO A 1 108 ? -0.174 5.084 18.509 1.00 98.75 108 PRO A C 1
ATOM 830 O O . PRO A 1 108 ? 0.985 5.407 18.778 1.00 98.75 108 PRO A O 1
ATOM 833 N N . ASP A 1 109 ? -1.043 5.921 17.948 1.00 98.50 109 ASP A N 1
ATOM 834 C CA . ASP A 1 109 ? -0.704 7.268 17.474 1.00 98.50 109 ASP A CA 1
ATOM 835 C C . ASP A 1 109 ? -1.893 8.236 17.596 1.00 98.50 109 ASP A C 1
ATOM 837 O O . ASP A 1 109 ? -2.914 7.919 18.210 1.00 98.50 109 ASP A O 1
ATOM 841 N N . GLU A 1 110 ? -1.768 9.429 17.007 1.00 98.31 110 GLU A N 1
ATOM 842 C CA . GLU A 1 110 ? -2.817 10.452 17.016 1.00 98.31 110 GLU A CA 1
ATOM 843 C C . GLU A 1 110 ? -4.129 10.028 16.330 1.00 98.31 110 GLU A C 1
ATOM 845 O O . GLU A 1 110 ? -5.168 10.641 16.578 1.00 98.31 110 GLU A O 1
ATOM 850 N N . PHE A 1 111 ? -4.105 8.996 15.479 1.00 98.44 111 PHE A N 1
ATOM 851 C CA . PHE A 1 111 ? -5.273 8.544 14.723 1.00 98.44 111 PHE A CA 1
ATOM 852 C C . PHE A 1 111 ? -6.001 7.381 15.385 1.00 98.44 111 PHE A C 1
ATOM 854 O O . PHE A 1 111 ? -7.208 7.232 15.179 1.00 98.44 111 PHE A O 1
ATOM 861 N N . SER A 1 112 ? -5.287 6.531 16.126 1.00 98.25 112 SER A N 1
ATOM 862 C CA . SER A 1 112 ? -5.869 5.358 16.771 1.00 98.25 112 SER A CA 1
ATOM 863 C C . SER A 1 112 ? -5.082 4.924 18.010 1.00 98.25 112 SER A C 1
ATOM 865 O O . SER A 1 112 ? -3.855 4.803 17.946 1.00 98.25 112 SER A O 1
ATOM 867 N N . PRO A 1 113 ? -5.772 4.562 19.111 1.00 98.44 113 PRO A N 1
ATOM 868 C CA . PRO A 1 113 ? -5.135 3.970 20.285 1.00 98.44 113 PRO A CA 1
ATOM 869 C C . PRO A 1 113 ? -4.682 2.516 20.059 1.00 98.44 113 PRO A C 1
ATOM 871 O O . PRO A 1 113 ? -4.072 1.931 20.948 1.00 98.44 113 PRO A O 1
ATOM 874 N N . LEU A 1 114 ? -4.998 1.914 18.907 1.00 98.75 114 LEU A N 1
ATOM 875 C CA . LEU A 1 114 ? -4.651 0.532 18.579 1.00 98.75 114 LEU A CA 1
ATOM 876 C C . LEU A 1 114 ? -3.240 0.435 17.988 1.00 98.75 114 LEU A C 1
ATOM 878 O O . LEU A 1 114 ? -2.813 1.290 17.196 1.00 98.75 114 LEU A O 1
ATOM 882 N N . SER A 1 115 ? -2.544 -0.659 18.302 1.00 98.88 115 SER A N 1
ATOM 883 C CA . SER A 1 115 ? -1.355 -1.061 17.546 1.00 98.88 115 SER A CA 1
ATOM 884 C C . SER A 1 115 ? -1.713 -1.365 16.088 1.00 98.88 115 SER A C 1
ATOM 886 O O . SER A 1 115 ? -2.876 -1.575 15.738 1.00 98.88 115 SER A O 1
ATOM 888 N N . GLY A 1 116 ? -0.704 -1.415 15.223 1.00 98.81 116 GLY A N 1
ATOM 889 C CA . GLY A 1 116 ? -0.870 -1.763 13.816 1.00 98.81 116 GLY A CA 1
ATOM 890 C C . GLY A 1 116 ? -1.623 -3.069 13.584 1.00 98.81 116 GLY A C 1
ATOM 891 O O . GLY A 1 116 ? -2.594 -3.108 12.832 1.00 98.81 116 GLY A O 1
ATOM 892 N N . ILE A 1 117 ? -1.214 -4.132 14.281 1.00 98.75 117 ILE A N 1
ATOM 893 C CA . ILE A 1 117 ? -1.847 -5.454 14.181 1.00 98.75 117 ILE A CA 1
ATOM 894 C C . ILE A 1 117 ? -3.314 -5.404 14.624 1.00 98.75 117 ILE A C 1
ATOM 896 O O . ILE A 1 117 ? -4.172 -5.983 13.959 1.00 98.75 117 ILE A O 1
ATOM 900 N N . GLU A 1 118 ? -3.616 -4.732 15.737 1.00 98.81 118 GLU A N 1
ATOM 901 C CA . GLU A 1 118 ? -4.990 -4.604 16.242 1.00 98.81 118 GLU A CA 1
ATOM 902 C C . GLU A 1 118 ? -5.865 -3.788 15.288 1.00 98.81 118 GLU A C 1
ATOM 904 O O . GLU A 1 118 ? -6.989 -4.193 14.984 1.00 98.81 118 GLU A O 1
ATOM 909 N N . LEU A 1 119 ? -5.327 -2.686 14.756 1.00 98.88 119 LEU A N 1
ATOM 910 C CA . LEU A 1 119 ? -6.016 -1.849 13.783 1.00 98.88 119 LEU A CA 1
ATOM 911 C C . LEU A 1 119 ? -6.336 -2.636 12.507 1.00 98.88 119 LEU A C 1
ATOM 913 O O . LEU A 1 119 ? -7.476 -2.601 12.051 1.00 98.88 119 LEU A O 1
ATOM 917 N N . ILE A 1 120 ? -5.377 -3.403 11.974 1.00 98.81 120 ILE A N 1
ATOM 918 C CA . ILE A 1 120 ? -5.596 -4.254 10.795 1.00 98.81 120 ILE A CA 1
ATOM 919 C C . ILE A 1 120 ? -6.663 -5.316 11.089 1.00 98.81 120 ILE A C 1
ATOM 921 O O . ILE A 1 120 ? -7.616 -5.442 10.324 1.00 98.81 120 ILE A O 1
ATOM 925 N N . LYS A 1 121 ? -6.570 -6.035 12.217 1.00 98.56 121 LYS A N 1
ATOM 926 C CA . LYS A 1 121 ? -7.584 -7.036 12.617 1.00 98.56 121 LYS A CA 1
ATOM 927 C C . LYS A 1 121 ? -8.997 -6.457 12.647 1.00 98.56 121 LYS A C 1
ATOM 929 O O . LYS A 1 121 ? -9.955 -7.119 12.235 1.00 98.56 121 LYS A O 1
ATOM 934 N N . GLN A 1 122 ? -9.126 -5.236 13.160 1.00 98.62 122 GLN A N 1
ATOM 935 C CA . GLN A 1 122 ? -10.417 -4.588 13.332 1.00 98.62 122 GLN A CA 1
ATOM 936 C C . GLN A 1 122 ? -10.951 -3.981 12.030 1.00 98.62 122 GLN A C 1
ATOM 938 O O . GLN A 1 122 ? -12.153 -4.067 11.783 1.00 98.62 122 GLN A O 1
ATOM 943 N N . LYS A 1 123 ? -10.087 -3.368 11.215 1.00 98.75 123 LYS A N 1
ATOM 944 C CA . LYS A 1 123 ? -10.498 -2.489 10.109 1.00 98.75 123 LYS A CA 1
ATOM 945 C C . LYS A 1 123 ? -10.245 -3.057 8.723 1.00 98.75 123 LYS A C 1
ATOM 947 O O . LYS A 1 123 ? -10.806 -2.534 7.770 1.00 98.75 123 LYS A O 1
ATOM 952 N N . VAL A 1 124 ? -9.463 -4.122 8.586 1.00 98.75 124 VAL A N 1
ATOM 953 C CA . VAL A 1 124 ? -9.219 -4.755 7.287 1.00 98.75 124 VAL A CA 1
ATOM 954 C C . VAL A 1 124 ? -10.099 -5.991 7.142 1.00 98.75 124 VAL A C 1
ATOM 956 O O . VAL A 1 124 ? -10.199 -6.828 8.044 1.00 98.75 124 VAL A O 1
ATOM 959 N N . ASN A 1 125 ? -10.767 -6.089 5.999 1.00 98.31 125 ASN A N 1
ATOM 960 C CA . ASN A 1 125 ? -11.498 -7.278 5.588 1.00 98.31 125 ASN A CA 1
ATOM 961 C C . ASN A 1 125 ? -10.542 -8.262 4.904 1.00 98.31 125 ASN A C 1
ATOM 963 O O . ASN A 1 125 ? -10.383 -9.385 5.382 1.00 98.31 125 ASN A O 1
ATOM 967 N N . LYS A 1 126 ? -9.844 -7.812 3.855 1.00 98.06 126 LYS A N 1
ATOM 968 C CA . LYS A 1 126 ? -8.958 -8.660 3.052 1.00 98.06 126 LYS A CA 1
ATOM 969 C C . LYS A 1 126 ? -7.753 -7.899 2.497 1.00 98.06 126 LYS A C 1
ATOM 971 O O . LYS A 1 126 ? -7.858 -6.716 2.172 1.00 98.06 126 LYS A O 1
ATOM 976 N N . LEU A 1 127 ? -6.619 -8.589 2.378 1.00 98.75 127 LEU A N 1
ATOM 977 C CA . LEU A 1 127 ? -5.450 -8.124 1.630 1.00 98.75 127 LEU A CA 1
ATOM 978 C C . LEU A 1 127 ? -5.382 -8.846 0.279 1.00 98.75 127 LEU A C 1
ATOM 980 O O . LEU A 1 127 ? -5.280 -10.070 0.220 1.00 98.75 127 LEU A O 1
ATOM 984 N N . TRP A 1 128 ? -5.416 -8.079 -0.802 1.00 98.38 128 TRP A N 1
ATOM 985 C CA . TRP A 1 128 ? -5.149 -8.533 -2.162 1.00 98.38 128 TRP A CA 1
ATOM 986 C C . TRP A 1 128 ? -3.711 -8.173 -2.505 1.00 98.38 128 TRP A C 1
ATOM 988 O O . TRP A 1 128 ? -3.360 -6.995 -2.491 1.00 98.38 128 TRP A O 1
ATOM 998 N N . LEU A 1 129 ? -2.883 -9.174 -2.785 1.00 97.44 129 LEU A N 1
ATOM 999 C CA . LEU A 1 129 ? -1.443 -8.988 -2.910 1.00 97.44 129 LEU A CA 1
ATOM 1000 C C . LEU A 1 129 ? -0.961 -9.539 -4.250 1.00 97.44 129 LEU A C 1
ATOM 1002 O O . LEU A 1 129 ? -1.012 -10.750 -4.470 1.00 97.44 129 LEU A O 1
ATOM 1006 N N . MET A 1 130 ? -0.519 -8.662 -5.154 1.00 96.44 130 MET A N 1
ATOM 1007 C CA . MET A 1 130 ? 0.148 -9.094 -6.383 1.00 96.44 130 MET A CA 1
ATOM 1008 C C . MET A 1 130 ? 1.588 -9.453 -6.041 1.00 96.44 130 MET A C 1
ATOM 1010 O O . MET A 1 130 ? 2.437 -8.575 -5.929 1.00 96.44 130 MET A O 1
ATOM 1014 N N . ALA A 1 131 ? 1.822 -10.737 -5.801 1.00 94.69 131 ALA A N 1
ATOM 1015 C CA . ALA A 1 131 ? 3.130 -11.272 -5.476 1.00 94.69 131 ALA A CA 1
ATOM 1016 C C . ALA A 1 131 ? 3.135 -12.799 -5.593 1.00 94.69 131 ALA A C 1
ATOM 1018 O O . ALA A 1 131 ? 2.088 -13.458 -5.549 1.00 94.69 131 ALA A O 1
ATOM 1019 N N . GLY A 1 132 ? 4.341 -13.355 -5.667 1.00 94.19 132 GLY A N 1
ATOM 1020 C CA . GLY A 1 132 ? 4.573 -14.791 -5.774 1.00 94.19 132 GLY A CA 1
ATOM 1021 C C . GLY A 1 132 ? 4.437 -15.337 -7.196 1.00 94.19 132 GLY A C 1
ATOM 1022 O O . GLY A 1 132 ? 3.840 -14.731 -8.083 1.00 94.19 132 GLY A O 1
ATOM 1023 N N . LYS A 1 133 ? 5.032 -16.508 -7.407 1.00 94.56 133 LYS A N 1
ATOM 1024 C CA . LYS A 1 133 ? 4.983 -17.256 -8.662 1.00 94.56 133 LYS A CA 1
ATOM 1025 C C . LYS A 1 133 ? 4.749 -18.720 -8.315 1.00 94.56 133 LYS A C 1
ATOM 1027 O O . LYS A 1 133 ? 5.669 -19.401 -7.865 1.00 94.56 133 LYS A O 1
ATOM 1032 N N . TRP A 1 134 ? 3.506 -19.182 -8.415 1.00 93.25 134 TRP A N 1
ATOM 1033 C CA . TRP A 1 134 ? 3.121 -20.486 -7.854 1.00 93.25 134 TRP A CA 1
ATOM 1034 C C . TRP A 1 134 ? 3.231 -21.643 -8.841 1.00 93.25 134 TRP A C 1
ATOM 1036 O O . TRP A 1 134 ? 3.226 -22.801 -8.426 1.00 93.25 134 TRP A O 1
ATOM 1046 N N . ASP A 1 135 ? 3.382 -21.343 -10.129 1.00 92.69 135 ASP A N 1
ATOM 1047 C CA . ASP A 1 135 ? 3.643 -22.335 -11.171 1.00 92.69 135 ASP A CA 1
ATOM 1048 C C . ASP A 1 135 ? 5.128 -22.733 -11.285 1.00 92.69 135 ASP A C 1
ATOM 1050 O O . ASP A 1 135 ? 5.453 -23.705 -11.968 1.00 92.69 135 ASP A O 1
ATOM 1054 N N . ASP A 1 136 ? 6.023 -22.036 -10.576 1.00 89.81 136 ASP A N 1
ATOM 1055 C CA . ASP A 1 136 ? 7.461 -22.302 -10.539 1.00 89.81 136 ASP A CA 1
ATOM 1056 C C . ASP A 1 136 ? 8.081 -21.914 -9.188 1.00 89.81 136 ASP A C 1
ATOM 1058 O O . ASP A 1 136 ? 8.454 -20.769 -8.932 1.00 89.81 136 ASP A O 1
ATOM 1062 N N . LEU A 1 137 ? 8.255 -22.921 -8.332 1.00 88.56 137 LEU A N 1
ATOM 1063 C CA . LEU A 1 137 ? 8.827 -22.766 -6.994 1.00 88.56 137 LEU A CA 1
ATOM 1064 C C . LEU A 1 137 ? 10.355 -22.930 -6.962 1.00 88.56 137 LEU A C 1
ATOM 1066 O O . LEU A 1 137 ? 10.942 -22.927 -5.882 1.00 88.56 137 LEU A O 1
ATOM 1070 N N . SER A 1 138 ? 11.014 -23.104 -8.113 1.00 89.69 138 SER A N 1
ATOM 1071 C CA . SER A 1 138 ? 12.443 -23.458 -8.161 1.00 89.69 138 SER A CA 1
ATOM 1072 C C . SER A 1 138 ? 13.356 -22.360 -7.613 1.00 89.69 138 SER A C 1
ATOM 1074 O O . SER A 1 138 ? 14.394 -22.653 -7.020 1.00 89.69 138 SER A O 1
ATOM 1076 N N . THR A 1 139 ? 12.958 -21.098 -7.790 1.00 85.00 139 THR A N 1
ATOM 1077 C CA . THR A 1 139 ? 13.715 -19.925 -7.332 1.00 85.00 139 THR A CA 1
ATOM 1078 C C . THR A 1 139 ? 13.078 -19.244 -6.124 1.00 85.00 139 THR A C 1
ATOM 1080 O O . THR A 1 139 ? 13.772 -18.542 -5.392 1.00 85.00 139 THR A O 1
ATOM 1083 N N . GLY A 1 140 ? 11.760 -19.405 -5.935 1.00 82.06 140 GLY A N 1
ATOM 1084 C CA . GLY A 1 140 ? 10.971 -18.611 -4.987 1.00 82.06 140 GLY A CA 1
ATOM 1085 C C . GLY A 1 140 ? 10.993 -17.104 -5.279 1.00 82.06 140 GLY A C 1
ATOM 1086 O O . GLY A 1 140 ? 10.586 -16.312 -4.431 1.00 82.06 140 GLY A O 1
ATOM 1087 N N . TYR A 1 141 ? 11.500 -16.702 -6.449 1.00 90.94 141 TYR A N 1
ATOM 1088 C CA . TYR A 1 141 ? 11.680 -15.309 -6.822 1.00 90.94 141 TYR A CA 1
ATOM 1089 C C . TYR A 1 141 ? 10.430 -14.774 -7.518 1.00 90.94 141 TYR A C 1
ATOM 1091 O O . TYR A 1 141 ? 9.985 -15.302 -8.535 1.00 90.94 141 TYR A O 1
ATOM 1099 N N . GLU A 1 142 ? 9.928 -13.658 -7.006 1.00 94.44 142 GLU A N 1
ATOM 1100 C CA . GLU A 1 142 ? 8.980 -12.778 -7.678 1.00 94.44 142 GLU A CA 1
ATOM 1101 C C . GLU A 1 142 ? 9.372 -11.325 -7.348 1.00 94.44 142 GLU A C 1
ATOM 1103 O O . GLU A 1 142 ? 9.986 -11.067 -6.307 1.00 94.44 142 GLU A O 1
ATOM 1108 N N . TYR A 1 143 ? 9.118 -10.391 -8.266 1.00 93.56 143 TYR A N 1
ATOM 1109 C CA . TYR A 1 143 ? 9.633 -9.025 -8.201 1.00 93.56 143 TYR A CA 1
ATOM 1110 C C . TYR A 1 143 ? 9.193 -8.276 -6.936 1.00 93.56 143 TYR A C 1
ATOM 1112 O O . TYR A 1 143 ? 10.060 -7.752 -6.230 1.00 93.56 143 TYR A O 1
ATOM 1120 N N . ASN A 1 144 ? 7.899 -8.265 -6.606 1.00 94.81 144 ASN A N 1
ATOM 1121 C CA . ASN A 1 144 ? 7.392 -7.560 -5.424 1.00 94.81 144 ASN A CA 1
ATOM 1122 C C . ASN A 1 144 ? 7.928 -8.166 -4.117 1.00 94.81 144 ASN A C 1
ATOM 1124 O O . ASN A 1 144 ? 8.274 -7.428 -3.198 1.00 94.81 144 ASN A O 1
ATOM 1128 N N . PHE A 1 145 ? 8.168 -9.477 -4.074 1.00 94.50 145 PHE A N 1
ATOM 1129 C CA . PHE A 1 145 ? 8.836 -10.100 -2.927 1.00 94.50 145 PHE A CA 1
ATOM 1130 C C . PHE A 1 145 ? 10.346 -9.875 -2.856 1.00 94.50 145 PHE A C 1
ATOM 1132 O O . PHE A 1 145 ? 10.910 -9.867 -1.762 1.00 94.50 145 PHE A O 1
ATOM 1139 N N . SER A 1 146 ? 11.041 -9.783 -3.993 1.00 92.81 146 SER A N 1
ATOM 1140 C CA . SER A 1 146 ? 12.483 -10.072 -4.027 1.00 92.81 146 SER A CA 1
ATOM 1141 C C . SER A 1 146 ? 13.369 -9.027 -4.696 1.00 92.81 146 SER A C 1
ATOM 1143 O O . SER A 1 146 ? 14.593 -9.203 -4.671 1.00 92.81 146 SER A O 1
ATOM 1145 N N . ALA A 1 147 ? 12.809 -7.938 -5.236 1.00 91.94 147 ALA A N 1
ATOM 1146 C CA . ALA A 1 147 ? 13.566 -6.917 -5.969 1.00 91.94 147 ALA A CA 1
ATOM 1147 C C . ALA A 1 147 ? 14.753 -6.334 -5.181 1.00 91.94 147 ALA A C 1
ATOM 1149 O O . ALA A 1 147 ? 15.816 -6.104 -5.756 1.00 91.94 147 ALA A O 1
ATOM 1150 N N . ASN A 1 148 ? 14.608 -6.130 -3.869 1.00 92.44 148 ASN A N 1
ATOM 1151 C CA . ASN A 1 148 ? 15.675 -5.633 -2.998 1.00 92.44 148 ASN A CA 1
ATOM 1152 C C . ASN A 1 148 ? 15.581 -6.220 -1.573 1.00 92.44 148 ASN A C 1
ATOM 1154 O O . ASN A 1 148 ? 14.701 -7.021 -1.253 1.00 92.44 148 ASN A O 1
ATOM 1158 N N . GLN A 1 149 ? 16.539 -5.859 -0.713 1.00 94.25 149 GLN A N 1
ATOM 1159 C CA . GLN A 1 149 ? 16.606 -6.338 0.674 1.00 94.25 149 GLN A CA 1
ATOM 1160 C C . GLN A 1 149 ? 15.372 -5.917 1.488 1.00 94.25 149 GLN A C 1
ATOM 1162 O O . GLN A 1 149 ? 14.858 -6.726 2.262 1.00 94.25 149 GLN A O 1
ATOM 1167 N N . ARG A 1 150 ? 14.907 -4.668 1.329 1.00 95.00 150 ARG A N 1
ATOM 1168 C CA . ARG A 1 150 ? 13.773 -4.119 2.088 1.00 95.00 150 ARG A CA 1
ATOM 1169 C C . ARG A 1 150 ? 12.479 -4.846 1.732 1.00 95.00 150 ARG A C 1
ATOM 1171 O O . ARG A 1 150 ? 11.778 -5.271 2.648 1.00 95.00 150 ARG A O 1
ATOM 1178 N N . ALA A 1 151 ? 12.240 -5.081 0.442 1.00 95.19 151 ALA A N 1
ATOM 1179 C CA . ALA A 1 151 ? 11.127 -5.874 -0.069 1.00 95.19 151 ALA A CA 1
ATOM 1180 C C . ALA A 1 151 ? 11.129 -7.287 0.532 1.00 95.19 151 ALA A C 1
ATOM 1182 O O . ALA A 1 151 ? 10.161 -7.663 1.180 1.00 95.19 151 ALA A O 1
ATOM 1183 N N . ARG A 1 152 ? 12.257 -8.017 0.476 1.00 95.50 152 ARG A N 1
ATOM 1184 C CA . ARG A 1 152 ? 12.349 -9.384 1.038 1.00 95.50 152 ARG A CA 1
ATOM 1185 C C . ARG A 1 152 ? 12.001 -9.455 2.520 1.00 95.50 152 ARG A C 1
ATOM 1187 O O . ARG A 1 152 ? 11.264 -10.339 2.953 1.00 95.50 152 ARG A O 1
ATOM 1194 N N . VAL A 1 153 ? 12.549 -8.533 3.312 1.00 97.06 153 VAL A N 1
ATOM 1195 C CA . VAL A 1 153 ? 12.299 -8.491 4.760 1.00 97.06 153 VAL A CA 1
ATOM 1196 C C . VAL A 1 153 ? 10.845 -8.111 5.048 1.00 97.06 153 VAL A C 1
ATOM 1198 O O . VAL A 1 153 ? 10.231 -8.688 5.946 1.00 97.06 153 VAL A O 1
ATOM 1201 N N . ALA A 1 154 ? 10.292 -7.155 4.300 1.00 97.94 154 ALA A N 1
ATOM 1202 C CA . ALA A 1 154 ? 8.911 -6.721 4.456 1.00 97.94 154 ALA A CA 1
ATOM 1203 C C . ALA A 1 154 ? 7.915 -7.819 4.059 1.00 97.94 154 ALA A C 1
ATOM 1205 O O . ALA A 1 154 ? 7.050 -8.153 4.867 1.00 97.94 154 ALA A O 1
ATOM 1206 N N . ALA A 1 155 ? 8.098 -8.432 2.889 1.00 97.19 155 ALA A N 1
ATOM 1207 C CA . ALA A 1 155 ? 7.293 -9.536 2.382 1.00 97.19 155 ALA A CA 1
ATOM 1208 C C . ALA A 1 155 ? 7.265 -10.711 3.364 1.00 97.19 155 ALA A C 1
ATOM 1210 O O . ALA A 1 155 ? 6.191 -11.184 3.735 1.00 97.19 155 ALA A O 1
ATOM 1211 N N . SER A 1 156 ? 8.435 -11.135 3.860 1.00 97.38 156 SER A N 1
ATOM 1212 C CA . SER A 1 156 ? 8.527 -12.204 4.861 1.00 97.38 156 SER A CA 1
ATOM 1213 C C . SER A 1 156 ? 7.753 -11.856 6.135 1.00 97.38 156 SER A C 1
ATOM 1215 O O . SER A 1 156 ? 7.000 -12.687 6.641 1.00 97.38 156 SER A O 1
ATOM 1217 N N . TYR A 1 157 ? 7.891 -10.623 6.627 1.00 98.62 157 TYR A N 1
ATOM 1218 C CA . TYR A 1 157 ? 7.195 -10.178 7.832 1.00 98.62 157 TYR A CA 1
ATOM 1219 C C . TYR A 1 157 ? 5.677 -10.094 7.634 1.00 98.62 157 TYR A C 1
ATOM 1221 O O . TYR A 1 157 ? 4.923 -10.490 8.520 1.00 98.62 157 TYR A O 1
ATOM 1229 N N . VAL A 1 158 ? 5.220 -9.605 6.481 1.00 98.62 158 VAL A N 1
ATOM 1230 C CA . VAL A 1 158 ? 3.794 -9.507 6.143 1.00 98.62 158 VAL A CA 1
ATOM 1231 C C . VAL A 1 158 ? 3.191 -10.899 5.998 1.00 98.62 158 VAL A C 1
ATOM 1233 O O . VAL A 1 158 ? 2.189 -11.173 6.646 1.00 98.62 158 VAL A O 1
ATOM 1236 N N . CYS A 1 159 ? 3.833 -11.816 5.272 1.00 97.19 159 CYS A N 1
ATOM 1237 C CA . CYS A 1 159 ? 3.346 -13.192 5.142 1.00 97.19 159 CYS A CA 1
ATOM 1238 C C . CYS A 1 159 ? 3.239 -13.919 6.497 1.00 97.19 159 CYS A C 1
ATOM 1240 O O . CYS A 1 159 ? 2.321 -14.709 6.691 1.00 97.19 159 CYS A O 1
ATOM 1242 N N . ASP A 1 160 ? 4.149 -13.646 7.439 1.00 98.25 160 ASP A N 1
ATOM 1243 C CA . ASP A 1 160 ? 4.151 -14.274 8.769 1.00 98.25 160 ASP A CA 1
ATOM 1244 C C . ASP A 1 160 ? 3.170 -13.618 9.760 1.00 98.25 160 ASP A C 1
ATOM 1246 O O . ASP A 1 160 ? 2.594 -14.294 10.614 1.00 98.25 160 ASP A O 1
ATOM 1250 N N . LYS A 1 161 ? 2.994 -12.291 9.697 1.00 98.56 161 LYS A N 1
ATOM 1251 C CA . LYS A 1 161 ? 2.284 -11.524 10.740 1.00 98.56 161 LYS A CA 1
ATOM 1252 C C . LYS A 1 161 ? 0.946 -10.937 10.319 1.00 98.56 161 LYS A C 1
ATOM 1254 O O . LYS A 1 161 ? 0.234 -10.434 11.195 1.00 98.56 161 LYS A O 1
ATOM 1259 N N . TRP A 1 162 ? 0.592 -10.959 9.035 1.00 98.69 162 TRP A N 1
ATOM 1260 C CA . TRP A 1 162 ? -0.664 -10.370 8.588 1.00 98.69 162 TRP A CA 1
ATOM 1261 C C . TRP A 1 162 ? -1.862 -11.085 9.231 1.00 98.69 162 TRP A C 1
ATOM 1263 O O . TRP A 1 162 ? -1.963 -12.309 9.162 1.00 98.69 162 TRP A O 1
ATOM 1273 N N . PRO A 1 163 ? -2.775 -10.354 9.890 1.00 98.38 163 PRO A N 1
ATOM 1274 C CA . PRO A 1 163 ? -3.739 -10.990 10.774 1.00 98.38 163 PRO A CA 1
ATOM 1275 C C . PRO A 1 163 ? -5.125 -11.232 10.153 1.00 98.38 163 PRO A C 1
ATOM 1277 O O . PRO A 1 163 ? -6.037 -11.646 10.870 1.00 98.38 163 PRO A O 1
ATOM 1280 N N . THR A 1 164 ? -5.309 -10.940 8.865 1.00 98.44 164 THR A N 1
ATOM 1281 C CA . THR A 1 164 ? -6.555 -11.187 8.116 1.00 98.44 164 THR A CA 1
ATOM 1282 C C . THR A 1 164 ? -6.276 -12.041 6.878 1.00 98.44 164 THR A C 1
ATOM 1284 O O . THR A 1 164 ? -5.143 -12.461 6.653 1.00 98.44 164 THR A O 1
ATOM 1287 N N . GLU A 1 165 ? -7.300 -12.358 6.085 1.00 98.25 165 GLU A N 1
ATOM 1288 C CA . GLU A 1 165 ? -7.112 -13.158 4.874 1.00 98.25 165 GLU A CA 1
ATOM 1289 C C . GLU A 1 165 ? -6.230 -12.422 3.853 1.00 98.25 165 GLU A C 1
ATOM 1291 O O . GLU A 1 165 ? -6.470 -11.251 3.541 1.00 98.25 165 GLU A O 1
ATOM 1296 N N . ILE A 1 166 ? -5.242 -13.136 3.305 1.00 98.31 166 ILE A N 1
ATOM 1297 C CA . ILE A 1 166 ? -4.480 -12.715 2.129 1.00 98.31 166 ILE A CA 1
ATOM 1298 C C . ILE A 1 166 ? -4.958 -13.529 0.927 1.00 98.31 166 ILE A C 1
ATOM 1300 O O . ILE A 1 166 ? -5.059 -14.754 0.991 1.00 98.31 166 ILE A O 1
ATOM 1304 N N . THR A 1 167 ? -5.215 -12.865 -0.195 1.00 97.94 167 THR A N 1
ATOM 1305 C CA . THR A 1 167 ? -5.299 -13.512 -1.506 1.00 97.94 167 THR A CA 1
ATOM 1306 C C . THR A 1 167 ? -4.156 -13.041 -2.380 1.00 97.94 167 THR A C 1
ATOM 1308 O O . THR A 1 167 ? -4.043 -11.854 -2.686 1.00 97.94 167 THR A O 1
ATOM 1311 N N . TYR A 1 168 ? -3.336 -14.002 -2.795 1.00 95.75 168 TYR A N 1
ATOM 1312 C CA . TYR A 1 168 ? -2.221 -13.777 -3.699 1.00 95.75 168 TYR A CA 1
ATOM 1313 C C . TYR A 1 168 ? -2.693 -13.795 -5.152 1.00 95.75 168 TYR A C 1
ATOM 1315 O O . TYR A 1 168 ? -3.403 -14.710 -5.574 1.00 95.75 168 TYR A O 1
ATOM 1323 N N . LEU A 1 169 ? -2.262 -12.797 -5.918 1.00 95.06 169 LEU A N 1
ATOM 1324 C CA . LEU A 1 169 ? -2.334 -12.771 -7.371 1.00 95.06 169 LEU A CA 1
ATOM 1325 C C . LEU A 1 169 ? -0.921 -13.012 -7.904 1.00 95.06 169 LEU A C 1
ATOM 1327 O O . LEU A 1 169 ? -0.131 -12.077 -8.018 1.00 95.06 169 LEU A O 1
ATOM 1331 N N . GLY A 1 170 ? -0.615 -14.280 -8.182 1.00 94.31 170 GLY A N 1
ATOM 1332 C CA . GLY A 1 170 ? 0.697 -14.688 -8.670 1.00 94.31 170 GLY A CA 1
ATOM 1333 C C . GLY A 1 170 ? 1.018 -14.121 -10.053 1.00 94.31 170 GLY A C 1
ATOM 1334 O O . GLY A 1 170 ? 0.121 -13.798 -10.843 1.00 94.31 170 GLY A O 1
ATOM 1335 N N . PHE A 1 171 ? 2.309 -14.016 -10.355 1.00 94.38 171 PHE A N 1
ATOM 1336 C CA . PHE A 1 171 ? 2.834 -13.546 -11.637 1.00 94.38 171 PHE A CA 1
ATOM 1337 C C . PHE A 1 171 ? 2.173 -14.248 -12.834 1.00 94.38 171 PHE A C 1
ATOM 1339 O O . PHE A 1 171 ? 1.747 -13.592 -13.788 1.00 94.38 171 PHE A O 1
ATOM 1346 N N . GLU A 1 172 ? 1.997 -15.566 -12.746 1.00 94.00 172 GLU A N 1
ATOM 1347 C CA . GLU A 1 172 ? 1.428 -16.422 -13.789 1.00 94.00 172 GLU A CA 1
ATOM 1348 C C . GLU A 1 172 ? -0.027 -16.085 -14.162 1.00 94.00 172 GLU A C 1
ATOM 1350 O O . GLU A 1 172 ? -0.507 -16.458 -15.240 1.00 94.00 172 GLU A O 1
ATOM 1355 N N . VAL A 1 173 ? -0.737 -15.374 -13.277 1.00 92.25 173 VAL A N 1
ATOM 1356 C CA . VAL A 1 173 ? -2.099 -14.882 -13.518 1.00 92.25 173 VAL A CA 1
ATOM 1357 C C . VAL A 1 173 ? -2.061 -13.606 -14.357 1.00 92.25 173 VAL A C 1
ATOM 1359 O O . VAL A 1 173 ? -2.861 -13.457 -15.280 1.00 92.25 173 VAL A O 1
ATOM 1362 N N . GLY A 1 174 ? -1.136 -12.692 -14.049 1.00 89.06 174 GLY A N 1
ATOM 1363 C CA . GLY A 1 174 ? -1.025 -11.388 -14.705 1.00 89.06 174 GLY A CA 1
ATOM 1364 C C . GLY A 1 174 ? -0.334 -11.442 -16.066 1.00 89.06 174 GLY A C 1
ATOM 1365 O O . GLY A 1 174 ? -0.773 -10.766 -16.993 1.00 89.06 174 GLY A O 1
ATOM 1366 N N . GLU A 1 175 ? 0.694 -12.283 -16.218 1.00 90.75 175 GLU A N 1
ATOM 1367 C CA . GLU A 1 175 ? 1.503 -12.382 -17.445 1.00 90.75 175 GLU A CA 1
ATOM 1368 C C . GLU A 1 175 ? 0.656 -12.676 -18.697 1.00 90.75 175 GLU A C 1
ATOM 1370 O O . GLU A 1 175 ? 0.949 -12.205 -19.795 1.00 90.75 175 GLU A O 1
ATOM 1375 N N . LYS A 1 176 ? -0.443 -13.417 -18.529 1.00 88.06 176 LYS A N 1
ATOM 1376 C CA . LYS A 1 176 ? -1.344 -13.804 -19.624 1.00 88.06 176 LYS A CA 1
ATOM 1377 C C . LYS A 1 176 ? -2.359 -12.717 -19.996 1.00 88.06 176 LYS A C 1
ATOM 1379 O O . LYS A 1 176 ? -3.078 -12.876 -20.983 1.00 88.06 176 LYS A O 1
ATOM 1384 N N . VAL A 1 177 ? -2.439 -11.623 -19.236 1.00 88.50 177 VAL A N 1
ATOM 1385 C CA . VAL A 1 177 ? -3.395 -10.525 -19.446 1.00 88.50 177 VAL A CA 1
ATOM 1386 C C . VAL A 1 177 ? -2.700 -9.368 -20.161 1.00 88.50 177 VAL A C 1
ATOM 1388 O O . VAL A 1 177 ? -2.343 -8.350 -19.572 1.00 88.50 177 VAL A O 1
ATOM 1391 N N . ILE A 1 178 ? -2.513 -9.523 -21.470 1.00 87.00 178 ILE A N 1
ATOM 1392 C CA . ILE A 1 178 ? -1.889 -8.500 -22.316 1.00 87.00 178 ILE A CA 1
ATOM 1393 C C . ILE A 1 178 ? -2.960 -7.514 -22.793 1.00 87.00 178 ILE A C 1
ATOM 1395 O O . ILE A 1 178 ? -3.986 -7.909 -23.347 1.00 87.00 178 ILE A O 1
ATOM 1399 N N . THR A 1 179 ? -2.721 -6.217 -22.593 1.00 85.50 179 THR A N 1
ATOM 1400 C CA . THR A 1 179 ? -3.621 -5.133 -23.016 1.00 85.50 179 THR A CA 1
ATOM 1401 C C . THR A 1 179 ? -2.865 -4.084 -23.832 1.00 85.50 179 THR A C 1
ATOM 1403 O O . THR A 1 179 ? -1.642 -4.125 -23.928 1.00 85.50 179 THR A O 1
ATOM 1406 N N . GLY A 1 180 ? -3.591 -3.165 -24.475 1.00 82.44 180 GLY A N 1
ATOM 1407 C CA . GLY A 1 180 ? -2.991 -2.055 -25.223 1.00 82.44 180 GLY A CA 1
ATOM 1408 C C . GLY A 1 180 ? -2.731 -2.310 -26.711 1.00 82.44 180 GLY A C 1
ATOM 1409 O O . GLY A 1 180 ? -2.409 -1.373 -27.427 1.00 82.44 180 GLY A O 1
ATOM 1410 N N . GLY A 1 181 ? -2.964 -3.525 -27.224 1.00 84.12 181 GLY A N 1
ATOM 1411 C CA . GLY A 1 181 ? -2.775 -3.857 -28.649 1.00 84.12 181 GLY A CA 1
ATOM 1412 C C . GLY A 1 181 ? -3.700 -3.129 -29.641 1.00 84.12 181 GLY A C 1
ATOM 1413 O O . GLY A 1 181 ? -3.597 -3.349 -30.843 1.00 84.12 181 GLY A O 1
ATOM 1414 N N . SER A 1 182 ? -4.617 -2.290 -29.155 1.00 85.44 182 SER A N 1
ATOM 1415 C CA . SER A 1 182 ? -5.497 -1.435 -29.968 1.00 85.44 182 SER A CA 1
ATOM 1416 C C . SER A 1 182 ? -5.370 0.053 -29.625 1.00 85.44 182 SER A C 1
ATOM 1418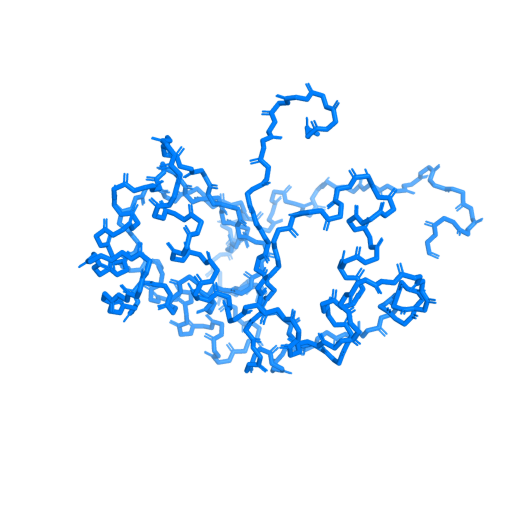 O O . SER A 1 182 ? -6.211 0.839 -30.057 1.00 85.44 182 SER A O 1
ATOM 1420 N N . LEU A 1 183 ? -4.371 0.437 -28.822 1.00 82.44 183 LEU A N 1
ATOM 1421 C CA . LEU A 1 183 ? -4.052 1.846 -28.589 1.00 82.44 183 LEU A CA 1
ATOM 1422 C C . LEU A 1 183 ? -3.469 2.458 -29.866 1.00 82.44 183 LEU A C 1
ATOM 1424 O O . LEU A 1 183 ? -2.810 1.761 -30.642 1.00 82.44 183 LEU A O 1
ATOM 1428 N N . LEU A 1 184 ? -3.743 3.742 -30.099 1.00 80.50 184 LEU A N 1
ATOM 1429 C CA . LEU A 1 184 ? -3.205 4.450 -31.256 1.00 80.50 184 LEU A CA 1
ATOM 1430 C C . LEU A 1 184 ? -1.732 4.800 -31.016 1.00 80.50 184 LEU A C 1
ATOM 1432 O O . LEU A 1 184 ? -1.288 4.956 -29.875 1.00 80.50 184 LEU A O 1
ATOM 1436 N N . ASP A 1 185 ? -0.971 4.966 -32.099 1.00 69.44 185 ASP A N 1
ATOM 1437 C CA . ASP A 1 185 ? 0.390 5.494 -32.010 1.00 69.44 185 ASP A CA 1
ATOM 1438 C C . ASP A 1 185 ? 0.366 6.867 -31.312 1.00 69.44 185 ASP A C 1
ATOM 1440 O O . ASP A 1 185 ? -0.248 7.815 -31.804 1.00 69.44 185 ASP A O 1
ATOM 1444 N N . GLY A 1 186 ? 1.041 6.969 -30.162 1.00 63.56 186 GLY A N 1
ATOM 1445 C CA . GLY A 1 186 ? 1.108 8.189 -29.346 1.00 63.56 186 GLY A CA 1
ATOM 1446 C C . GLY A 1 186 ? 0.248 8.193 -28.075 1.00 63.56 186 GLY A C 1
ATOM 1447 O O . GLY A 1 186 ? 0.398 9.114 -27.276 1.00 63.56 186 GLY A O 1
ATOM 1448 N N . ASP A 1 187 ? -0.570 7.161 -27.839 1.00 56.78 187 ASP A N 1
ATOM 1449 C CA . ASP A 1 187 ? -1.304 6.962 -26.572 1.00 56.78 187 ASP A CA 1
ATOM 1450 C C . ASP A 1 187 ? -0.413 6.399 -25.430 1.00 56.78 187 ASP A C 1
ATOM 1452 O O . ASP A 1 187 ? -0.922 6.052 -24.361 1.00 56.78 187 ASP A O 1
ATOM 1456 N N . ILE A 1 188 ? 0.911 6.300 -25.645 1.00 49.66 188 ILE A N 1
ATOM 1457 C CA . ILE A 1 188 ? 1.915 5.719 -24.726 1.00 49.66 188 ILE A CA 1
ATOM 1458 C C . ILE A 1 188 ? 2.995 6.739 -24.330 1.00 49.66 188 ILE A C 1
ATOM 1460 O O . ILE A 1 188 ? 3.529 7.451 -25.216 1.00 49.66 188 ILE A O 1
#

Radius of gyration: 17.11 Å; Cα contacts (8 Å, |Δi|>4): 310; chains: 1; bounding box: 36×45×52 Å